Protein AF-A0A934LWF9-F1 (afdb_monomer)

Foldseek 3Di:
DPPVVLVVVLVVLVVLLVVLLVVLVPDDWDDADDPDPDDDDPDDPPPDPPFDQDVVLLLVVAPCNVLLVSLLVSLVSLVVLLVVCLVCLCNDPSNVVLCVLQQVQLVVQLVVQVVVDDLSSLCRSLCSSLVVLQVQLCCCVPGSLQLSSSLVSLLSSLSSLLSVLVLLLCLPVLPDQDPPRDDSVSSSNVVNCVVVVNNVCSNVVSVVSNVVSVVSSVVSSVVSSVCSSQFHDPDRSDGDRDDVCVVVSSVVSSVVSSDDPPPD

Solvent-accessible surface area (backbone atoms only — not comparable to full-atom values): 14263 Å² total; per-residue (Å²): 130,59,71,66,58,53,49,51,53,53,50,54,39,50,47,52,51,49,52,5,36,53,59,47,67,72,54,77,68,80,72,80,73,77,86,75,88,69,82,87,68,80,79,76,87,72,84,72,77,93,60,73,77,47,65,70,55,42,60,71,67,39,94,46,50,71,57,24,50,52,48,30,52,41,34,56,47,49,54,55,51,50,54,48,34,76,74,30,44,72,81,32,73,65,18,45,52,54,48,66,69,29,48,60,40,16,60,49,15,29,62,73,22,48,90,70,39,71,70,43,17,49,47,15,17,68,48,32,32,29,45,56,29,47,51,47,16,49,43,27,33,78,68,59,40,29,62,62,47,13,34,50,24,37,32,51,24,11,51,36,29,39,53,49,15,63,54,32,48,30,27,79,72,53,74,69,86,47,74,97,72,50,59,70,86,70,40,44,49,33,51,54,25,53,76,67,75,43,51,89,45,27,57,58,52,14,51,52,38,28,51,52,10,53,52,40,28,52,52,30,31,53,51,48,38,52,45,34,62,71,44,68,56,86,48,74,56,27,66,68,66,56,60,100,53,42,69,58,53,51,52,47,46,56,47,54,57,43,48,75,76,86,82,124

Structure (mmCIF, N/CA/C/O backbone):
data_AF-A0A934LWF9-F1
#
_entry.id   AF-A0A934LWF9-F1
#
loop_
_atom_site.group_PDB
_atom_site.id
_atom_site.type_symbol
_atom_site.label_atom_id
_atom_site.label_alt_id
_atom_site.label_comp_id
_atom_site.label_asym_id
_atom_site.label_entity_id
_atom_site.label_seq_id
_atom_site.pdbx_PDB_ins_code
_atom_site.Cartn_x
_atom_site.Cartn_y
_atom_site.Cartn_z
_atom_site.occupancy
_atom_site.B_iso_or_equiv
_atom_site.auth_seq_id
_atom_site.auth_comp_id
_atom_site.auth_asym_id
_atom_site.auth_atom_id
_atom_site.pdbx_PDB_model_num
ATOM 1 N N . MET A 1 1 ? -18.220 19.832 -6.301 1.00 50.88 1 MET A N 1
ATOM 2 C CA . MET A 1 1 ? -17.644 20.066 -4.957 1.00 50.88 1 MET A CA 1
ATOM 3 C C . MET A 1 1 ? -16.292 20.726 -5.160 1.00 50.88 1 MET A C 1
ATOM 5 O O . MET A 1 1 ? -15.510 20.186 -5.930 1.00 50.88 1 MET A O 1
ATOM 9 N N . ASN A 1 2 ? -16.058 21.911 -4.587 1.00 67.00 2 ASN A N 1
ATOM 10 C CA . ASN A 1 2 ? -14.820 22.673 -4.805 1.00 67.00 2 ASN A CA 1
ATOM 11 C C . ASN A 1 2 ? -13.602 21.812 -4.419 1.00 67.00 2 ASN A C 1
ATOM 13 O O . ASN A 1 2 ? -13.609 21.210 -3.344 1.00 67.00 2 ASN A O 1
ATOM 17 N N . SER A 1 3 ? -12.568 21.752 -5.260 1.00 58.12 3 SER A N 1
ATOM 18 C CA . SER A 1 3 ? -11.334 20.977 -5.017 1.00 58.12 3 SER A CA 1
ATOM 19 C C . SER A 1 3 ? -10.663 21.353 -3.689 1.00 58.12 3 SER A C 1
ATOM 21 O O . SER A 1 3 ? -10.093 20.496 -3.019 1.00 58.12 3 SER A O 1
ATOM 23 N N . ILE A 1 4 ? -10.846 22.600 -3.245 1.00 61.16 4 ILE A N 1
ATOM 24 C CA . ILE A 1 4 ? -10.428 23.106 -1.930 1.00 61.16 4 ILE A CA 1
ATOM 25 C C . ILE A 1 4 ? -11.196 22.429 -0.782 1.00 61.16 4 ILE A C 1
ATOM 27 O O . ILE A 1 4 ? -10.592 21.995 0.193 1.00 61.16 4 ILE A O 1
ATOM 31 N N . ILE A 1 5 ? -12.520 22.288 -0.898 1.00 63.97 5 ILE A N 1
ATOM 32 C CA . ILE A 1 5 ? -13.362 21.659 0.135 1.00 63.97 5 ILE A CA 1
ATOM 33 C C . ILE A 1 5 ? -13.029 20.169 0.247 1.00 63.97 5 ILE A C 1
ATOM 35 O O . ILE A 1 5 ? -12.884 19.650 1.350 1.00 63.97 5 ILE A O 1
ATOM 39 N N . LEU A 1 6 ? -12.843 19.492 -0.891 1.00 61.31 6 LEU A N 1
ATOM 40 C CA . LEU A 1 6 ? -12.380 18.106 -0.906 1.00 61.31 6 LEU A CA 1
ATOM 41 C C . LEU A 1 6 ? -10.987 17.981 -0.268 1.00 61.31 6 LEU A C 1
ATOM 43 O O . LEU A 1 6 ? -10.772 17.076 0.531 1.00 61.31 6 LEU A O 1
ATOM 47 N N . GLY A 1 7 ? -10.074 18.914 -0.557 1.00 56.75 7 GLY A N 1
ATOM 48 C CA . GLY A 1 7 ? -8.747 18.971 0.058 1.00 56.75 7 GLY A CA 1
ATOM 49 C C . GLY A 1 7 ? -8.794 19.117 1.581 1.00 56.75 7 GLY A C 1
ATOM 50 O O . GLY A 1 7 ? -8.129 18.359 2.280 1.00 56.75 7 GLY A O 1
ATOM 51 N N . ILE A 1 8 ? -9.629 20.019 2.107 1.00 67.81 8 ILE A N 1
ATOM 52 C CA . ILE A 1 8 ? -9.797 20.232 3.556 1.00 67.81 8 ILE A CA 1
ATOM 53 C C . ILE A 1 8 ? -10.389 18.993 4.237 1.00 67.81 8 ILE A C 1
ATOM 55 O O . ILE A 1 8 ? -9.906 18.585 5.292 1.00 67.81 8 ILE A O 1
ATOM 59 N N . ILE A 1 9 ? -11.406 18.369 3.634 1.00 64.94 9 ILE A N 1
ATOM 60 C CA . ILE A 1 9 ? -12.033 17.154 4.176 1.00 64.94 9 ILE A CA 1
ATOM 61 C C . ILE A 1 9 ? -11.024 16.002 4.204 1.00 64.94 9 ILE A C 1
ATOM 63 O O . ILE A 1 9 ? -10.876 15.343 5.233 1.00 64.94 9 ILE A O 1
ATOM 67 N N . VAL A 1 10 ? -10.290 15.799 3.105 1.00 61.50 10 VAL A N 1
ATOM 68 C CA . VAL A 1 10 ? -9.250 14.767 3.005 1.00 61.50 10 VAL A CA 1
ATOM 69 C C . VAL A 1 10 ? -8.141 15.010 4.025 1.00 61.50 10 VAL A C 1
ATOM 71 O O . VAL A 1 10 ? -7.759 14.087 4.741 1.00 61.50 10 VAL A O 1
ATOM 74 N N . PHE A 1 11 ? -7.664 16.248 4.153 1.00 63.88 11 PHE A N 1
ATOM 75 C CA . PHE A 1 11 ? -6.651 16.607 5.141 1.00 63.88 11 PHE A CA 1
ATOM 76 C C . PHE A 1 11 ? -7.141 16.361 6.574 1.00 63.88 11 PHE A C 1
ATOM 78 O O . PHE A 1 11 ? -6.453 15.706 7.353 1.00 63.88 11 PHE A O 1
ATOM 85 N N . GLY A 1 12 ? -8.358 16.797 6.909 1.00 64.38 12 GLY A N 1
ATOM 86 C CA . GLY A 1 12 ? -8.954 16.581 8.227 1.00 64.38 12 GLY A CA 1
ATOM 87 C C . GLY A 1 12 ? -9.086 15.100 8.585 1.00 64.38 12 GLY A C 1
ATOM 88 O O . GLY A 1 12 ? -8.725 14.694 9.689 1.00 64.38 12 GLY A O 1
ATOM 89 N N . GLY A 1 13 ? -9.529 14.258 7.648 1.00 60.03 13 GLY A N 1
ATOM 90 C CA . GLY A 1 13 ? -9.606 12.821 7.899 1.00 60.03 13 GLY A CA 1
ATOM 91 C C . GLY A 1 13 ? -8.234 12.141 7.974 1.00 60.03 13 GLY A C 1
ATOM 92 O O . GLY A 1 13 ? -8.058 11.257 8.808 1.00 60.03 13 GLY A O 1
ATOM 93 N N . LEU A 1 14 ? -7.236 12.579 7.195 1.00 63.50 14 LEU A N 1
ATOM 94 C CA . LEU A 1 14 ? -5.854 12.089 7.308 1.00 63.50 14 LEU A CA 1
ATOM 95 C C . LEU A 1 14 ? -5.243 12.451 8.667 1.00 63.50 14 LEU A C 1
ATOM 97 O O . LEU A 1 14 ? -4.565 11.623 9.273 1.00 63.50 14 LEU A O 1
ATOM 101 N N . VAL A 1 15 ? -5.538 13.644 9.188 1.00 69.62 15 VAL A N 1
ATOM 1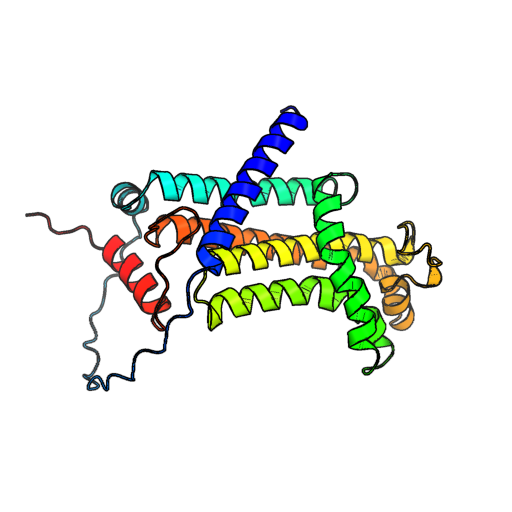02 C CA . VAL A 1 15 ? -5.148 14.052 10.544 1.00 69.62 15 VAL A CA 1
ATOM 103 C C . VAL A 1 15 ? -5.817 13.160 11.591 1.00 69.62 15 VAL A C 1
ATOM 105 O O . VAL A 1 15 ? -5.142 12.697 12.505 1.00 69.62 15 VAL A O 1
ATOM 108 N N . LEU A 1 16 ? -7.108 12.847 11.453 1.00 65.00 16 LEU A N 1
ATOM 109 C CA . LEU A 1 16 ? -7.813 11.956 12.386 1.00 65.00 16 LEU A CA 1
ATOM 110 C C . LEU A 1 16 ? -7.257 10.523 12.368 1.00 65.00 16 LEU A C 1
ATOM 112 O O . LEU A 1 16 ? -7.064 9.930 13.431 1.00 65.00 16 LEU A O 1
ATOM 116 N N . ILE A 1 17 ? -6.935 9.995 11.182 1.00 62.28 17 ILE A N 1
ATOM 117 C CA . ILE A 1 17 ? -6.209 8.725 11.022 1.00 62.28 17 ILE A CA 1
ATOM 118 C C . ILE A 1 17 ? -4.859 8.801 11.736 1.00 62.28 17 ILE A C 1
ATOM 120 O O . ILE A 1 17 ? -4.531 7.926 12.537 1.00 62.28 17 ILE A O 1
ATOM 124 N N . GLY A 1 18 ? -4.087 9.853 11.455 1.00 63.25 18 GLY A N 1
ATOM 125 C CA . GLY A 1 18 ? -2.750 10.056 11.999 1.00 63.25 18 GLY A CA 1
ATOM 126 C C . GLY A 1 18 ? -2.753 10.154 13.521 1.00 63.25 18 GLY A C 1
ATOM 127 O O . GLY A 1 18 ? -1.946 9.500 14.174 1.00 63.25 18 GLY A O 1
ATOM 128 N N . VAL A 1 19 ? -3.702 10.890 14.104 1.00 71.00 19 VAL A N 1
ATOM 129 C CA . VAL A 1 19 ? -3.899 10.988 15.559 1.00 71.00 19 VAL A CA 1
ATOM 130 C C . VAL A 1 19 ? -4.273 9.632 16.152 1.00 71.00 19 VAL A C 1
ATOM 132 O O . VAL A 1 19 ? -3.733 9.249 17.192 1.00 71.00 19 VAL A O 1
ATOM 135 N N . GLY A 1 20 ? -5.152 8.885 15.481 1.00 62.78 20 GLY A N 1
ATOM 136 C CA . GLY A 1 20 ? -5.533 7.536 15.884 1.00 62.78 20 GLY A CA 1
ATOM 137 C C . GLY A 1 20 ? -4.339 6.583 15.946 1.00 62.78 20 GLY A C 1
ATOM 138 O O . GLY A 1 20 ? -4.067 5.984 16.987 1.00 62.78 20 GLY A O 1
ATOM 139 N N . VAL A 1 21 ? -3.567 6.523 14.861 1.00 65.31 21 VAL A N 1
ATOM 140 C CA . VAL A 1 21 ? -2.352 5.703 14.759 1.00 65.31 21 VAL A CA 1
ATOM 141 C C . VAL A 1 21 ? -1.267 6.158 15.729 1.00 65.31 21 VAL A C 1
ATOM 143 O O . VAL A 1 21 ? -0.652 5.329 16.394 1.00 65.31 21 VAL A O 1
ATOM 146 N N . TRP A 1 22 ? -1.051 7.464 15.878 1.00 69.38 22 TRP A N 1
ATOM 147 C CA . TRP A 1 22 ? -0.101 8.020 16.843 1.00 69.38 22 TRP A CA 1
ATOM 148 C C . TRP A 1 22 ? -0.469 7.655 18.285 1.00 69.38 22 TRP A C 1
ATOM 150 O O . TRP A 1 22 ? 0.390 7.294 19.092 1.00 69.38 22 TRP A O 1
ATOM 160 N N . SER A 1 23 ? -1.757 7.729 18.626 1.00 67.25 23 SER A N 1
ATOM 161 C CA . SER A 1 23 ? -2.250 7.334 19.945 1.00 67.25 23 SER A CA 1
ATOM 162 C C . SER A 1 23 ? -2.037 5.841 20.195 1.00 67.25 23 SER A C 1
ATOM 164 O O . SER A 1 23 ? -1.603 5.433 21.277 1.00 67.25 23 SER A O 1
ATOM 166 N N . GLU A 1 24 ? -2.306 5.019 19.181 1.00 67.62 24 GLU A N 1
ATOM 167 C CA . GLU A 1 24 ? -2.137 3.575 19.249 1.00 67.62 24 GLU A CA 1
ATOM 168 C C . GLU A 1 24 ? -0.647 3.191 19.374 1.00 67.62 24 GLU A C 1
ATOM 170 O O . GLU A 1 24 ? -0.297 2.378 20.241 1.00 67.62 24 GLU A O 1
ATOM 175 N N . SER A 1 25 ? 0.239 3.826 18.592 1.00 66.56 25 SER A N 1
ATOM 176 C CA . SER A 1 25 ? 1.687 3.564 18.513 1.00 66.56 25 SER A CA 1
ATOM 177 C C . SER A 1 25 ? 2.432 3.810 19.829 1.00 66.56 25 SER A C 1
ATOM 179 O O . SER A 1 25 ? 3.315 3.022 20.182 1.00 66.56 25 SER A O 1
ATOM 181 N N . ARG A 1 26 ? 2.012 4.819 20.605 1.00 75.44 26 ARG A N 1
ATOM 182 C CA . ARG A 1 26 ? 2.588 5.223 21.905 1.00 75.44 26 ARG A CA 1
ATOM 183 C C . ARG A 1 26 ? 2.359 4.226 23.051 1.00 75.44 26 ARG A C 1
ATOM 185 O O . ARG A 1 26 ? 2.954 4.373 24.117 1.00 75.44 26 ARG A O 1
ATOM 192 N N . ARG A 1 27 ? 1.506 3.210 22.888 1.00 68.25 27 ARG A N 1
ATOM 193 C CA . ARG A 1 27 ? 1.202 2.248 23.965 1.00 68.25 27 ARG A CA 1
ATOM 194 C C . ARG A 1 27 ? 2.367 1.255 24.167 1.00 68.25 27 ARG A C 1
ATOM 196 O O . ARG A 1 27 ? 2.825 0.639 23.205 1.00 68.25 27 ARG A O 1
ATOM 203 N N . LYS A 1 28 ? 2.833 1.013 25.404 1.00 66.62 28 LYS A N 1
ATOM 204 C CA . LYS A 1 28 ? 3.872 -0.013 25.723 1.00 66.62 28 LYS A CA 1
ATOM 205 C C . LYS A 1 28 ? 3.452 -1.395 25.219 1.00 66.62 28 LYS A C 1
ATOM 207 O O . LYS A 1 28 ? 2.267 -1.644 25.351 1.00 66.62 28 LYS A O 1
ATOM 212 N N . PRO A 1 29 ? 4.301 -2.264 24.638 1.00 62.56 29 PRO A N 1
ATOM 213 C CA . PRO A 1 29 ? 3.877 -3.585 24.144 1.00 62.56 29 PRO A CA 1
ATOM 214 C C . PRO A 1 29 ? 3.146 -4.407 25.221 1.00 62.56 29 PRO A C 1
ATOM 216 O O . PRO A 1 29 ? 3.363 -4.189 26.410 1.00 62.56 29 PRO A O 1
ATOM 219 N N . VAL A 1 30 ? 2.235 -5.298 24.815 1.00 62.09 30 VAL A N 1
ATOM 220 C CA . VAL A 1 30 ? 1.604 -6.234 25.763 1.00 62.09 30 VAL A CA 1
ATOM 221 C C . VAL A 1 30 ? 2.693 -7.214 26.186 1.00 62.09 30 VAL A C 1
ATOM 223 O O . VAL A 1 30 ? 3.219 -7.915 25.324 1.00 62.09 30 VAL A O 1
ATOM 226 N N . SER A 1 31 ? 3.066 -7.240 27.468 1.00 61.44 31 SER A N 1
ATOM 227 C CA . SER A 1 31 ? 3.891 -8.339 27.979 1.00 61.44 31 SER A CA 1
ATOM 228 C C . SER A 1 31 ? 3.127 -9.643 27.764 1.00 61.44 31 SER A C 1
ATOM 230 O O . SER A 1 31 ? 1.931 -9.668 28.068 1.00 61.44 31 SER A O 1
ATOM 232 N N . PRO A 1 32 ? 3.769 -10.713 27.263 1.00 55.00 32 PRO A N 1
ATOM 233 C CA . PRO A 1 32 ? 3.145 -12.026 27.246 1.00 55.00 32 PRO A CA 1
ATOM 234 C C . PRO A 1 32 ? 2.630 -12.328 28.653 1.00 55.00 32 PRO A C 1
ATOM 236 O O . PRO A 1 32 ? 3.387 -12.231 29.622 1.00 55.00 32 PRO A O 1
ATOM 239 N N . ALA A 1 33 ? 1.339 -12.632 28.785 1.00 55.19 33 ALA A N 1
ATOM 240 C CA . ALA A 1 33 ? 0.849 -13.197 30.030 1.00 55.19 33 ALA A CA 1
ATOM 241 C C . ALA A 1 33 ? 1.627 -14.497 30.272 1.00 55.19 33 ALA A C 1
ATOM 243 O O . ALA A 1 33 ? 1.844 -15.262 29.327 1.00 55.19 33 ALA A O 1
ATOM 244 N N . ALA A 1 34 ? 2.071 -14.736 31.509 1.00 49.03 34 ALA A N 1
ATOM 245 C CA . ALA A 1 34 ? 2.664 -16.019 31.869 1.00 49.03 34 ALA A CA 1
ATOM 246 C C . ALA A 1 34 ? 1.715 -17.143 31.412 1.00 49.03 34 ALA A C 1
ATOM 248 O O . ALA A 1 34 ? 0.498 -16.982 31.560 1.00 49.03 34 ALA A O 1
ATOM 249 N N . PRO A 1 35 ? 2.224 -18.240 30.824 1.00 52.19 35 PRO A N 1
ATOM 250 C CA . PRO A 1 35 ? 1.373 -19.310 30.334 1.00 52.19 35 PRO A CA 1
ATOM 251 C C . PRO A 1 35 ? 0.579 -19.885 31.508 1.00 52.19 35 PRO A C 1
ATOM 253 O O . PRO A 1 35 ? 1.103 -20.616 32.345 1.00 52.19 35 PRO A O 1
ATOM 256 N N . VAL A 1 36 ? -0.700 -19.527 31.589 1.00 54.12 36 VAL A N 1
ATOM 257 C CA . VAL A 1 36 ? -1.633 -20.157 32.516 1.00 54.12 36 VAL A CA 1
ATOM 258 C C . VAL A 1 36 ? -1.921 -21.536 31.933 1.00 54.12 36 VAL A C 1
ATOM 260 O O . VAL A 1 36 ? -2.575 -21.638 30.893 1.00 54.12 36 VAL A O 1
ATOM 263 N N . MET A 1 37 ? -1.403 -22.592 32.567 1.00 41.62 37 MET A N 1
ATOM 264 C CA . MET A 1 37 ? -1.800 -23.965 32.252 1.00 41.62 37 MET A CA 1
ATOM 265 C C . MET A 1 37 ? -3.275 -24.133 32.613 1.00 41.62 37 MET A C 1
ATOM 267 O O . MET A 1 37 ? -3.630 -24.374 33.763 1.00 41.62 37 MET A O 1
ATOM 271 N N . VAL A 1 38 ? -4.142 -23.955 31.620 1.00 55.47 38 VAL A N 1
ATOM 272 C CA . VAL A 1 38 ? -5.564 -24.271 31.736 1.00 55.47 38 VAL A CA 1
ATOM 273 C C . VAL A 1 38 ? -5.718 -25.767 31.449 1.00 55.47 38 VAL A C 1
ATOM 275 O O . VAL A 1 38 ? -5.278 -26.207 30.383 1.00 55.47 38 VAL A O 1
ATOM 278 N N . PRO A 1 39 ? -6.318 -26.558 32.357 1.00 50.12 39 PRO A N 1
ATOM 279 C CA . PRO A 1 39 ? -6.623 -27.960 32.101 1.00 50.12 39 PRO A CA 1
ATOM 280 C C . PRO A 1 39 ? -7.419 -28.110 30.803 1.00 50.12 39 PRO A C 1
ATOM 282 O O . PRO A 1 39 ? -8.380 -27.374 30.571 1.00 50.12 39 PRO A O 1
ATOM 285 N N . ILE A 1 40 ? -7.016 -29.053 29.951 1.00 51.53 40 ILE A N 1
ATOM 286 C CA . ILE A 1 40 ? -7.737 -29.360 28.715 1.00 51.53 40 ILE A CA 1
ATOM 287 C C . ILE A 1 40 ? -8.983 -30.156 29.103 1.00 51.53 40 ILE A C 1
ATOM 289 O O . ILE A 1 40 ? -8.938 -31.376 29.238 1.00 51.53 40 ILE A O 1
ATOM 293 N N . THR A 1 41 ? -10.102 -29.468 29.306 1.00 55.16 41 THR A N 1
ATOM 294 C CA . THR A 1 41 ? -11.417 -30.106 29.281 1.00 55.16 41 THR A CA 1
ATOM 295 C C . THR A 1 41 ? -11.808 -30.368 27.823 1.00 55.16 41 THR A C 1
ATOM 297 O O . THR A 1 41 ? -11.629 -29.482 26.979 1.00 55.16 41 THR A O 1
ATOM 300 N N . PRO A 1 42 ? -12.313 -31.571 27.484 1.00 49.94 42 PRO A N 1
ATOM 301 C CA . PRO A 1 42 ? -12.843 -31.844 26.154 1.00 49.94 42 PRO A CA 1
ATOM 302 C C . PRO A 1 42 ? -13.904 -30.795 25.800 1.00 49.94 42 PRO A C 1
ATOM 304 O O . PRO A 1 42 ? -14.752 -30.496 26.646 1.00 49.94 42 PRO A O 1
ATOM 307 N N . PRO A 1 43 ? -13.868 -30.204 24.594 1.00 55.56 43 PRO A N 1
ATOM 308 C CA . PRO A 1 43 ? -14.865 -29.223 24.214 1.00 55.56 43 PRO A CA 1
ATOM 309 C C . PRO A 1 43 ? -16.224 -29.916 24.146 1.00 55.56 43 PRO A C 1
ATOM 311 O O . PRO A 1 43 ? -16.426 -30.837 23.357 1.00 55.56 43 PRO A O 1
ATOM 314 N N . GLU A 1 44 ? -17.159 -29.458 24.969 1.00 51.53 44 GLU A N 1
ATOM 315 C CA . GLU A 1 44 ? -18.566 -29.789 24.805 1.00 51.53 44 GLU A CA 1
ATOM 316 C C . GLU A 1 44 ? -18.993 -29.308 23.409 1.00 51.53 44 GLU A C 1
ATOM 318 O O . GLU A 1 44 ? -18.836 -28.129 23.067 1.00 51.53 44 GLU A O 1
ATOM 323 N N . ILE A 1 45 ? -19.452 -30.231 22.557 1.00 49.22 45 ILE A N 1
ATOM 324 C CA . ILE A 1 45 ? -19.882 -29.922 21.188 1.00 49.22 45 ILE A CA 1
ATOM 325 C C . ILE A 1 45 ? -21.249 -29.240 21.278 1.00 49.22 45 ILE A C 1
ATOM 327 O O . ILE A 1 45 ? -22.295 -29.835 21.031 1.00 49.22 45 ILE A O 1
ATOM 331 N N . VAL A 1 46 ? -21.243 -27.963 21.650 1.00 54.34 46 VAL A 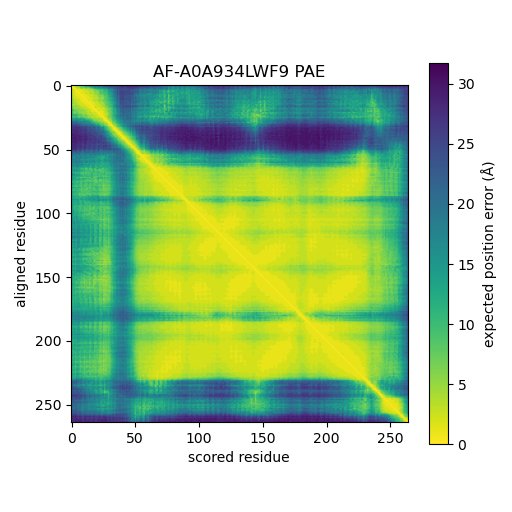N 1
ATOM 332 C CA . VAL A 1 46 ? -22.426 -27.112 21.580 1.00 54.34 46 VAL A CA 1
ATOM 333 C C . VAL A 1 46 ? -22.673 -26.812 20.105 1.00 54.34 46 VAL A C 1
ATOM 335 O O . VAL A 1 46 ? -21.959 -26.014 19.491 1.00 54.34 46 VAL A O 1
ATOM 338 N N . GLN A 1 47 ? -23.682 -27.459 19.519 1.00 48.34 47 GLN A N 1
ATOM 339 C CA . GLN A 1 47 ? -24.196 -27.094 18.201 1.00 48.34 47 GLN A CA 1
ATOM 340 C C . GLN A 1 47 ? -24.804 -25.690 18.291 1.00 48.34 47 GLN A C 1
ATOM 342 O O . GLN A 1 47 ? -25.975 -25.516 18.615 1.00 48.34 47 GLN A O 1
ATOM 347 N N . ARG A 1 48 ? -23.991 -24.656 18.046 1.00 49.69 48 ARG A N 1
ATOM 348 C CA . ARG A 1 48 ? -24.482 -23.278 18.014 1.00 49.69 48 ARG A CA 1
ATOM 349 C C . ARG A 1 48 ? -25.268 -23.070 16.719 1.00 49.69 48 ARG A C 1
ATOM 351 O O . ARG A 1 48 ? -24.686 -23.233 15.641 1.00 49.69 48 ARG A O 1
ATOM 358 N N . PRO A 1 49 ? -26.558 -22.705 16.776 1.00 48.22 49 PRO A N 1
ATOM 359 C CA . PRO A 1 49 ? -27.316 -22.427 15.567 1.00 48.22 49 PRO A CA 1
ATOM 360 C C . PRO A 1 49 ? -26.630 -21.296 14.788 1.00 48.22 49 PRO A C 1
ATOM 362 O O . PRO A 1 49 ? -26.256 -20.272 15.362 1.00 48.22 49 PRO A O 1
ATOM 365 N N . ARG A 1 50 ? -26.461 -21.462 13.468 1.00 49.12 50 ARG A N 1
ATOM 366 C CA . ARG A 1 50 ? -26.015 -20.382 12.570 1.00 49.12 50 ARG A CA 1
ATOM 367 C C . ARG A 1 50 ? -27.102 -19.302 12.522 1.00 49.12 50 ARG A C 1
ATOM 369 O O . ARG A 1 50 ? -27.951 -19.306 11.635 1.00 49.12 50 ARG A O 1
ATOM 376 N N . ARG A 1 51 ? -27.107 -18.388 13.492 1.00 57.69 51 ARG A N 1
ATOM 377 C CA . ARG A 1 51 ? -28.010 -17.229 13.508 1.00 57.69 51 ARG A CA 1
ATOM 378 C C . ARG A 1 51 ? -27.444 -16.085 12.668 1.00 57.69 51 ARG A C 1
ATOM 380 O O . ARG A 1 51 ? -26.239 -15.842 12.643 1.00 57.69 51 ARG A O 1
ATOM 387 N N . ARG A 1 52 ? -28.336 -15.397 11.946 1.00 58.19 52 ARG A N 1
ATOM 388 C CA . ARG A 1 52 ? -28.003 -14.232 11.113 1.00 58.19 52 ARG A CA 1
ATOM 389 C C . ARG A 1 52 ? -27.501 -13.086 11.989 1.00 58.19 52 ARG A C 1
ATOM 391 O O . ARG A 1 52 ? -28.157 -12.712 12.954 1.00 58.19 52 ARG A O 1
ATOM 398 N N . ILE A 1 53 ? -26.382 -12.488 11.590 1.00 60.50 53 ILE A N 1
ATOM 399 C CA . ILE A 1 53 ? -25.861 -11.255 12.183 1.00 60.50 53 ILE A CA 1
ATOM 400 C C . ILE A 1 53 ? -26.876 -10.130 11.932 1.00 60.50 53 ILE A C 1
ATOM 402 O O . ILE A 1 53 ? -27.152 -9.787 10.781 1.00 60.50 53 ILE A O 1
ATOM 406 N N . ASN A 1 54 ? -27.429 -9.541 12.994 1.00 70.75 54 ASN A N 1
ATOM 407 C CA . ASN A 1 54 ? -28.342 -8.406 12.882 1.00 70.75 54 ASN A CA 1
ATOM 408 C C . ASN A 1 54 ? -27.578 -7.085 13.049 1.00 70.75 54 ASN A C 1
ATOM 410 O O . ASN A 1 54 ? -27.351 -6.616 14.164 1.00 70.75 54 ASN A O 1
ATOM 414 N N . LEU A 1 55 ? -27.211 -6.451 11.928 1.00 66.56 55 LEU A N 1
ATOM 415 C CA . LEU A 1 55 ? -26.466 -5.183 11.923 1.00 66.56 55 LEU A CA 1
ATOM 416 C C . LEU A 1 55 ? -27.126 -4.086 12.776 1.00 66.56 55 LEU A C 1
ATOM 418 O O . LEU A 1 55 ? -26.430 -3.289 13.400 1.00 66.56 55 LEU A O 1
ATOM 422 N N . ARG A 1 56 ? -28.465 -4.041 12.834 1.00 70.88 56 ARG A N 1
ATOM 423 C CA . ARG A 1 56 ? -29.183 -3.016 13.609 1.00 70.88 56 ARG A CA 1
ATOM 424 C C . ARG A 1 56 ? -28.948 -3.165 15.111 1.00 70.88 56 ARG A C 1
ATOM 426 O O . ARG A 1 56 ? -28.881 -2.154 15.805 1.00 70.88 56 ARG A O 1
ATOM 433 N N . GLN A 1 57 ? -28.813 -4.395 15.607 1.00 70.50 57 GLN A N 1
ATOM 434 C CA . GLN A 1 57 ? -28.502 -4.656 17.014 1.00 70.50 57 GLN A CA 1
ATOM 435 C C . GLN A 1 57 ? -27.047 -4.301 17.340 1.00 70.50 57 GLN A C 1
ATOM 437 O O . GLN A 1 57 ? -26.815 -3.678 18.370 1.00 70.50 57 GLN A O 1
ATOM 442 N N . ILE A 1 58 ? -26.098 -4.572 16.431 1.00 67.94 58 ILE A N 1
ATOM 443 C CA . ILE A 1 58 ? -24.690 -4.143 16.579 1.00 67.94 58 ILE A CA 1
ATOM 444 C C . ILE A 1 58 ? -24.602 -2.633 16.752 1.00 67.94 58 ILE A C 1
ATOM 446 O O . ILE A 1 58 ? -23.985 -2.144 17.692 1.00 67.94 58 ILE A O 1
ATOM 450 N N . ILE A 1 59 ? -25.243 -1.895 15.844 1.00 71.31 59 ILE A N 1
ATOM 451 C CA . ILE A 1 59 ? -25.179 -0.434 15.821 1.00 71.31 59 ILE A CA 1
ATOM 452 C C . ILE A 1 59 ? -25.803 0.151 17.094 1.00 71.31 59 ILE A C 1
ATOM 454 O O . ILE A 1 59 ? -25.223 1.050 17.700 1.00 71.31 59 ILE A O 1
ATOM 458 N N . ARG A 1 60 ? -26.965 -0.366 17.523 1.00 74.31 60 ARG A N 1
ATOM 459 C CA . ARG A 1 60 ? -27.674 0.118 18.721 1.00 74.31 60 ARG A CA 1
ATOM 460 C C . ARG A 1 60 ? -26.994 -0.272 20.035 1.00 74.31 60 ARG A C 1
ATOM 462 O O . ARG A 1 60 ? -27.097 0.480 20.994 1.00 74.31 60 ARG A O 1
ATOM 469 N N . GLY A 1 61 ? -26.324 -1.422 20.077 1.00 70.00 61 GLY A N 1
ATOM 470 C CA . GLY A 1 61 ? -25.619 -1.925 21.258 1.00 70.00 61 GLY A CA 1
ATOM 471 C C . GLY A 1 61 ? -24.154 -1.490 21.355 1.00 70.00 61 GLY A C 1
ATOM 472 O O . GLY A 1 61 ? -23.463 -1.904 22.285 1.00 70.00 61 GLY A O 1
ATOM 473 N N . HIS A 1 62 ? -23.646 -0.698 20.404 1.00 72.69 62 HIS A N 1
ATOM 474 C CA . HIS A 1 62 ? -22.238 -0.309 20.395 1.00 72.69 62 HIS A CA 1
ATOM 475 C C . HIS A 1 62 ? -21.925 0.640 21.568 1.00 72.69 62 HIS A C 1
ATOM 477 O O . HIS A 1 62 ? -22.619 1.642 21.730 1.00 72.69 62 HIS A O 1
ATOM 483 N N . PRO A 1 63 ? -20.854 0.407 22.352 1.00 72.25 63 PRO A N 1
ATOM 484 C CA . PRO A 1 63 ? -20.545 1.225 23.530 1.00 72.25 63 PRO A CA 1
ATOM 485 C C . PRO A 1 63 ? -20.135 2.669 23.195 1.00 72.25 63 PRO A C 1
ATOM 487 O O . PRO A 1 63 ? -20.191 3.541 24.055 1.00 72.25 63 PRO A O 1
ATOM 490 N N . ALA A 1 64 ? -19.710 2.934 21.954 1.00 79.06 64 ALA A N 1
ATOM 491 C CA . ALA A 1 64 ? -19.302 4.262 21.485 1.00 79.06 64 ALA A CA 1
ATOM 492 C C . ALA A 1 64 ? -19.700 4.478 20.007 1.00 79.06 64 ALA A C 1
ATOM 494 O O . ALA A 1 64 ? -18.848 4.406 19.118 1.00 79.06 64 ALA A O 1
ATOM 495 N N . PRO A 1 65 ? -20.992 4.664 19.686 1.00 81.50 65 PRO A N 1
ATOM 496 C CA . PRO A 1 65 ? -21.488 4.636 18.305 1.00 81.50 65 PRO A CA 1
ATOM 497 C C . PRO A 1 65 ? -21.030 5.844 17.473 1.00 81.50 65 PRO A C 1
ATOM 499 O O . PRO A 1 65 ? -20.718 5.695 16.295 1.00 81.50 65 PRO A O 1
ATOM 502 N N . ILE A 1 66 ? -20.907 7.028 18.084 1.00 83.94 66 ILE A N 1
ATOM 503 C CA . ILE A 1 66 ? -20.394 8.236 17.410 1.00 83.94 66 ILE A CA 1
ATOM 504 C C . ILE A 1 66 ? -18.951 8.017 16.947 1.00 83.94 66 ILE A C 1
ATOM 506 O O . ILE A 1 66 ? -18.581 8.387 15.837 1.00 83.94 66 ILE A O 1
ATOM 510 N N . LEU A 1 67 ? -18.139 7.367 17.780 1.00 78.75 67 LEU A N 1
ATOM 511 C CA . LEU A 1 67 ? -16.747 7.090 17.460 1.00 78.75 67 LEU A CA 1
ATOM 512 C C . LEU A 1 67 ? -16.614 6.091 16.305 1.00 78.75 67 LEU A C 1
ATOM 514 O O . LEU A 1 67 ? -15.822 6.318 15.394 1.00 78.75 67 LEU A O 1
ATOM 518 N N . ALA A 1 68 ? -17.435 5.037 16.313 1.00 82.94 68 ALA A N 1
ATOM 519 C CA . ALA A 1 68 ? -17.516 4.076 15.216 1.00 82.94 68 ALA A CA 1
ATOM 520 C C . ALA A 1 68 ? -17.943 4.743 13.896 1.00 82.94 68 ALA A C 1
ATOM 522 O O . ALA A 1 68 ? -17.379 4.441 12.847 1.00 82.94 68 ALA A O 1
ATOM 523 N N . LEU A 1 69 ? -18.884 5.695 13.943 1.00 87.50 69 LEU A N 1
ATOM 524 C CA . LEU A 1 69 ? -19.299 6.476 12.772 1.00 87.50 69 LEU A CA 1
ATOM 525 C C . LEU A 1 69 ? -18.170 7.353 12.221 1.00 87.50 69 LEU A C 1
ATOM 527 O O . LEU A 1 69 ? -17.975 7.389 11.007 1.00 87.50 69 LEU A O 1
ATOM 531 N N . ILE A 1 70 ? -17.415 8.032 13.090 1.00 85.56 70 ILE A N 1
ATOM 532 C CA . ILE A 1 70 ? -16.273 8.852 12.662 1.00 85.56 70 ILE A CA 1
ATOM 533 C C . ILE A 1 70 ? -15.199 7.969 12.018 1.00 85.56 70 ILE A C 1
ATOM 535 O O . ILE A 1 70 ? -14.729 8.280 10.926 1.00 85.56 70 ILE A O 1
ATOM 539 N N . GLU A 1 71 ? -14.843 6.843 12.645 1.00 83.19 71 GLU A N 1
ATOM 540 C CA . GLU A 1 71 ? -13.873 5.896 12.081 1.00 83.19 71 GLU A CA 1
ATOM 541 C C . GLU A 1 71 ? -14.352 5.298 10.752 1.00 83.19 71 GLU A C 1
ATOM 543 O O . GLU A 1 71 ? -13.575 5.191 9.807 1.00 83.19 71 GLU A O 1
ATOM 548 N N . MET A 1 72 ? -15.636 4.955 10.637 1.00 88.75 72 MET A N 1
ATOM 549 C CA . MET A 1 72 ? -16.228 4.514 9.374 1.00 88.75 72 MET A CA 1
ATOM 550 C C . MET A 1 72 ? -16.095 5.593 8.295 1.00 88.75 72 MET A C 1
ATOM 552 O O . MET A 1 72 ? -15.657 5.289 7.188 1.00 88.75 72 MET A O 1
ATOM 556 N N . GLY A 1 73 ? -16.435 6.848 8.607 1.00 89.25 73 GLY A N 1
ATOM 557 C CA . GLY A 1 73 ? -16.288 7.969 7.677 1.00 89.25 73 GLY A CA 1
ATOM 558 C C . GLY A 1 73 ? -14.842 8.147 7.217 1.00 89.25 73 GLY A C 1
ATOM 559 O O . GLY A 1 73 ? -14.581 8.326 6.030 1.00 89.25 73 GLY A O 1
ATOM 560 N N . VAL A 1 74 ? -13.899 7.995 8.143 1.00 86.44 74 VAL A N 1
ATOM 561 C CA . VAL A 1 74 ? -12.463 7.999 7.872 1.00 86.44 74 VAL A CA 1
ATOM 562 C C . VAL A 1 74 ? -12.054 6.873 6.909 1.00 86.44 74 VAL A C 1
ATOM 564 O O . VAL A 1 74 ? -11.362 7.139 5.927 1.00 86.44 74 VAL A O 1
ATOM 567 N N . TRP A 1 75 ? -12.510 5.636 7.128 1.00 90.69 75 TRP A N 1
ATOM 568 C CA . TRP A 1 75 ? -12.225 4.522 6.216 1.00 90.69 75 TRP A CA 1
ATOM 569 C C . TRP A 1 75 ? -12.828 4.748 4.830 1.00 90.69 75 TRP A C 1
ATOM 571 O O . TRP A 1 75 ? -12.143 4.564 3.827 1.00 90.69 75 TRP A O 1
ATOM 581 N N .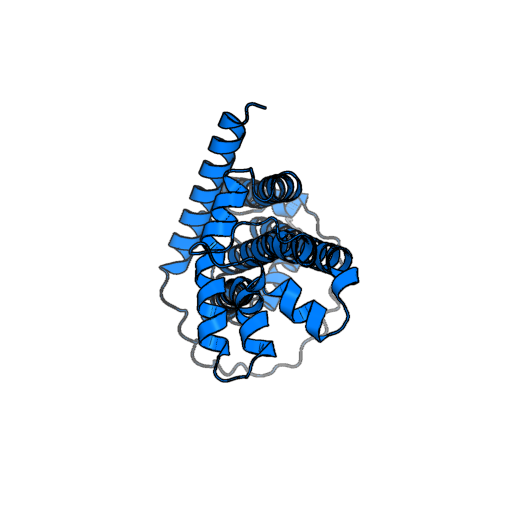 LEU A 1 76 ? -14.072 5.217 4.747 1.00 92.12 76 LEU A N 1
ATOM 582 C CA . LEU A 1 76 ? -14.719 5.525 3.469 1.00 92.12 76 LEU A CA 1
ATOM 583 C C . LEU A 1 76 ? -14.020 6.669 2.722 1.00 92.12 76 LEU A C 1
ATOM 585 O O . LEU A 1 76 ? -13.935 6.645 1.496 1.00 92.12 76 LEU A O 1
ATOM 589 N N . MET A 1 77 ? -13.451 7.637 3.440 1.00 89.56 77 MET A N 1
ATOM 590 C CA . MET A 1 77 ? -12.671 8.716 2.837 1.00 89.56 77 MET A CA 1
ATOM 591 C C . MET A 1 77 ? -11.428 8.196 2.103 1.00 89.56 77 MET A C 1
ATOM 593 O O . MET A 1 77 ? -11.051 8.755 1.076 1.00 89.56 77 MET A O 1
ATOM 597 N N . THR A 1 78 ? -10.819 7.097 2.558 1.00 90.62 78 THR A N 1
ATOM 598 C CA . THR A 1 78 ? -9.692 6.486 1.833 1.00 90.62 78 THR A CA 1
ATOM 599 C C . THR A 1 78 ? -10.108 5.982 0.442 1.00 90.62 78 THR A C 1
ATOM 601 O O . THR A 1 78 ? -9.356 6.115 -0.514 1.00 90.62 78 THR A O 1
ATOM 604 N N . VAL A 1 79 ? -11.357 5.546 0.251 1.00 93.75 79 VAL A N 1
ATOM 605 C CA . VAL A 1 79 ? -11.866 5.196 -1.088 1.00 93.75 79 VAL A CA 1
ATOM 606 C C . VAL A 1 79 ? -11.927 6.431 -1.991 1.00 93.75 79 VAL A C 1
ATOM 608 O O . VAL A 1 79 ? -11.602 6.354 -3.173 1.00 93.75 79 VAL A O 1
ATOM 611 N N . VAL A 1 80 ? -12.276 7.597 -1.443 1.00 91.06 80 VAL A N 1
ATOM 612 C CA . VAL A 1 80 ? -12.275 8.863 -2.197 1.00 91.06 80 VAL A CA 1
ATOM 613 C C . VAL A 1 80 ? -10.853 9.255 -2.612 1.00 91.06 80 VAL A C 1
ATOM 615 O O . VAL A 1 80 ? -10.637 9.653 -3.757 1.00 91.06 80 VAL A O 1
ATOM 618 N N . ILE A 1 81 ? -9.877 9.089 -1.714 1.00 90.69 81 ILE A N 1
ATOM 619 C CA . ILE A 1 81 ? -8.447 9.291 -2.002 1.00 90.69 81 ILE A CA 1
ATOM 620 C C . ILE A 1 81 ? -7.986 8.330 -3.108 1.00 90.69 81 ILE A C 1
ATOM 622 O O . ILE A 1 81 ? -7.371 8.773 -4.075 1.00 90.69 81 ILE A O 1
ATOM 626 N N . MET A 1 82 ? -8.341 7.045 -3.018 1.00 94.25 82 MET A N 1
ATOM 627 C CA . MET A 1 82 ? -8.045 6.040 -4.044 1.00 94.25 82 MET A CA 1
ATOM 628 C C . MET A 1 82 ? -8.605 6.444 -5.411 1.00 94.25 82 MET A C 1
ATOM 630 O O . MET A 1 82 ? -7.895 6.403 -6.408 1.00 94.25 82 MET A O 1
ATOM 634 N N . ILE A 1 83 ? -9.866 6.880 -5.466 1.00 93.50 83 ILE A N 1
ATOM 635 C CA . ILE A 1 83 ? -10.493 7.340 -6.710 1.00 93.50 83 ILE A CA 1
ATOM 636 C C . ILE A 1 83 ? -9.757 8.566 -7.275 1.00 93.50 83 ILE A C 1
ATOM 638 O O . ILE A 1 83 ? -9.587 8.671 -8.488 1.00 93.50 83 ILE A O 1
ATOM 642 N N . SER A 1 84 ? -9.301 9.487 -6.419 1.00 90.56 84 SER A N 1
ATOM 643 C CA . SER A 1 84 ? -8.476 10.623 -6.851 1.00 90.56 84 SER A CA 1
ATOM 644 C C . SER A 1 84 ? -7.139 10.169 -7.438 1.00 90.56 84 SER A C 1
ATOM 646 O O . SER A 1 84 ? -6.718 10.710 -8.457 1.00 90.56 84 SER A O 1
ATOM 648 N N . LEU A 1 85 ? -6.486 9.176 -6.824 1.00 91.75 85 LEU A N 1
ATOM 649 C CA . LEU A 1 85 ? -5.243 8.593 -7.333 1.00 91.75 85 LEU A CA 1
ATOM 650 C C . LEU A 1 85 ? -5.452 7.905 -8.682 1.00 91.75 85 LEU A C 1
ATOM 652 O O . LEU A 1 85 ? -4.653 8.108 -9.580 1.00 91.75 85 LEU A O 1
ATOM 656 N N . LEU A 1 86 ? -6.537 7.152 -8.861 1.00 94.00 86 LEU A N 1
ATOM 657 C CA . LEU A 1 86 ? -6.827 6.476 -10.131 1.00 94.00 86 LEU A CA 1
ATOM 658 C C . LEU A 1 86 ? -7.115 7.454 -11.280 1.00 94.00 86 LEU A C 1
ATOM 660 O O . LEU A 1 86 ? -6.848 7.135 -12.432 1.00 94.00 86 LEU A O 1
ATOM 664 N N . ARG A 1 87 ? -7.670 8.636 -10.984 1.00 92.12 87 ARG A N 1
ATOM 665 C CA . ARG A 1 87 ? -7.963 9.664 -11.999 1.00 92.12 87 ARG A CA 1
ATOM 666 C C . ARG A 1 87 ? -6.765 10.543 -12.330 1.00 92.12 87 ARG A C 1
ATOM 668 O O . ARG A 1 87 ? -6.609 10.948 -13.475 1.00 92.12 87 ARG A O 1
ATOM 675 N N . SER A 1 88 ? -5.965 10.875 -11.322 1.00 88.50 88 SER A N 1
ATOM 676 C CA . SER A 1 88 ? -4.878 11.849 -11.440 1.00 88.50 88 SER A CA 1
ATOM 677 C C . SER A 1 88 ? -3.693 11.426 -10.563 1.00 88.50 88 SER A C 1
ATOM 679 O O . SER A 1 88 ? -3.380 12.102 -9.573 1.00 88.50 88 SER A O 1
ATOM 681 N N . PRO A 1 89 ? -3.026 10.305 -10.892 1.00 82.69 89 PRO A N 1
ATOM 682 C CA . PRO A 1 89 ? -2.037 9.676 -10.015 1.00 82.69 89 PRO A CA 1
ATOM 683 C C . PRO A 1 89 ? -0.767 10.503 -9.808 1.00 82.69 89 PRO A C 1
ATOM 685 O O . PRO A 1 89 ? -0.060 10.281 -8.828 1.00 82.69 89 PRO A O 1
ATOM 688 N N . ARG A 1 90 ? -0.476 11.453 -10.708 1.00 78.56 90 ARG A N 1
ATOM 689 C CA . ARG A 1 90 ? 0.703 12.335 -10.629 1.00 78.56 90 ARG A CA 1
ATOM 690 C C . ARG A 1 90 ? 0.391 13.829 -10.600 1.00 78.56 90 ARG A C 1
ATOM 692 O O . ARG A 1 90 ? 1.201 14.596 -10.099 1.00 78.56 90 ARG A O 1
ATOM 699 N N . GLU A 1 91 ? -0.779 14.237 -11.083 1.00 80.75 91 GLU A N 1
ATOM 700 C CA . GLU A 1 91 ? -1.173 15.655 -11.142 1.00 80.75 91 GLU A CA 1
ATOM 701 C C . GLU A 1 91 ? -1.879 16.133 -9.870 1.00 80.75 91 GLU A C 1
ATOM 703 O O . GLU A 1 91 ? -1.908 17.325 -9.567 1.00 80.75 91 GLU A O 1
ATOM 708 N N . SER A 1 92 ? -2.472 15.211 -9.106 1.00 84.12 92 SER A N 1
ATOM 709 C CA . SER A 1 92 ? -3.132 15.572 -7.856 1.00 84.12 92 SER A CA 1
ATOM 710 C C . SER A 1 92 ? -2.119 15.767 -6.728 1.00 84.12 92 SER A C 1
ATOM 712 O O . SER A 1 92 ? -1.119 15.056 -6.634 1.00 84.12 92 SER A O 1
ATOM 714 N N . TRP A 1 93 ? -2.429 16.671 -5.794 1.00 83.81 93 TRP A N 1
ATOM 715 C CA . TRP A 1 93 ? -1.650 16.835 -4.559 1.00 83.81 93 TRP A CA 1
ATOM 716 C C . TRP A 1 93 ? -1.538 15.520 -3.764 1.00 83.81 93 TRP A C 1
ATOM 718 O O . TRP A 1 93 ? -0.522 15.252 -3.130 1.00 83.81 93 TRP A O 1
ATOM 728 N N . ILE A 1 94 ? -2.570 14.672 -3.842 1.00 85.25 94 ILE A N 1
ATOM 729 C CA . ILE A 1 94 ? -2.592 13.331 -3.249 1.00 85.25 94 ILE A CA 1
ATOM 730 C C . ILE A 1 94 ? -1.573 12.428 -3.944 1.00 85.25 94 ILE A C 1
ATOM 732 O O . ILE A 1 94 ? -0.793 11.761 -3.269 1.00 85.25 94 ILE A O 1
ATOM 736 N N . GLY A 1 95 ? -1.563 12.425 -5.279 1.00 87.00 95 GLY A N 1
ATOM 737 C CA . GLY A 1 95 ? -0.583 11.702 -6.087 1.00 87.00 95 GLY A CA 1
ATOM 738 C C . GLY A 1 95 ? 0.848 12.093 -5.738 1.00 87.00 95 GLY A C 1
ATOM 739 O O . GLY A 1 95 ? 1.679 11.220 -5.496 1.00 87.00 95 GLY A O 1
ATOM 740 N N . PHE A 1 96 ? 1.100 13.397 -5.600 1.00 88.56 96 PHE A N 1
ATOM 741 C CA . PHE A 1 96 ? 2.390 13.917 -5.151 1.00 88.56 96 PHE A CA 1
ATOM 742 C C . PHE A 1 96 ? 2.775 13.416 -3.754 1.00 88.56 96 PHE A C 1
ATOM 744 O O . PHE A 1 96 ? 3.902 12.971 -3.563 1.00 88.56 96 PHE A O 1
ATOM 751 N N . ILE A 1 97 ? 1.859 13.436 -2.779 1.00 89.56 97 ILE A N 1
ATOM 752 C CA . ILE A 1 97 ? 2.149 12.934 -1.426 1.00 89.56 97 ILE A CA 1
ATOM 753 C C . ILE A 1 97 ? 2.465 11.443 -1.441 1.00 89.56 97 ILE A C 1
ATOM 755 O O . ILE A 1 97 ? 3.420 11.024 -0.793 1.00 89.56 97 ILE A O 1
ATOM 759 N N . VAL A 1 98 ? 1.679 10.639 -2.160 1.00 91.50 98 VAL A N 1
ATOM 760 C CA . VAL A 1 98 ? 1.939 9.199 -2.256 1.00 91.50 98 VAL A CA 1
ATOM 761 C C . VAL A 1 98 ? 3.308 8.961 -2.882 1.00 91.50 98 VAL A C 1
ATOM 763 O O . VAL A 1 98 ? 4.100 8.236 -2.292 1.00 91.50 98 VAL A O 1
ATOM 766 N N . TRP A 1 99 ? 3.618 9.635 -3.993 1.00 91.81 99 TRP A N 1
ATOM 767 C CA . TRP A 1 99 ? 4.938 9.573 -4.618 1.00 91.81 99 TRP A CA 1
ATOM 768 C C . TRP A 1 99 ? 6.064 9.980 -3.650 1.00 91.81 99 TRP A C 1
ATOM 770 O O . TRP A 1 99 ? 7.060 9.273 -3.525 1.00 91.81 99 TRP A O 1
ATOM 780 N N . ALA A 1 100 ? 5.896 11.073 -2.902 1.00 90.19 100 ALA A N 1
ATOM 781 C CA . ALA A 1 100 ? 6.895 11.548 -1.945 1.00 90.19 100 ALA A CA 1
ATOM 782 C C . ALA A 1 100 ? 7.128 10.558 -0.787 1.00 90.19 100 ALA A C 1
ATOM 784 O O . ALA A 1 100 ? 8.247 10.440 -0.289 1.00 90.19 100 ALA A O 1
ATOM 785 N N . LEU A 1 101 ? 6.094 9.823 -0.365 1.00 91.06 101 LEU A N 1
ATOM 786 C CA . LEU A 1 101 ? 6.210 8.773 0.652 1.00 91.06 101 LEU A CA 1
ATOM 787 C C . LEU A 1 101 ? 6.900 7.510 0.125 1.00 91.06 101 LEU A C 1
ATOM 789 O O . LEU A 1 101 ? 7.495 6.771 0.909 1.00 91.06 101 LEU A O 1
ATOM 793 N N . THR A 1 102 ? 6.797 7.237 -1.175 1.00 94.56 102 THR A N 1
ATOM 794 C CA . THR A 1 102 ? 7.292 5.999 -1.784 1.00 94.56 102 THR A CA 1
ATOM 795 C C . THR A 1 102 ? 8.682 6.127 -2.384 1.00 94.56 102 THR A C 1
ATOM 797 O O . THR A 1 102 ? 9.395 5.129 -2.452 1.00 94.56 102 THR A O 1
ATOM 800 N N . ILE A 1 103 ? 9.080 7.331 -2.796 1.00 93.56 103 ILE A N 1
ATOM 801 C CA . ILE A 1 103 ? 10.305 7.531 -3.567 1.00 93.56 103 ILE A CA 1
ATOM 802 C C . ILE A 1 103 ? 11.575 7.216 -2.769 1.00 93.56 103 ILE A C 1
ATOM 804 O O . ILE A 1 103 ? 12.465 6.547 -3.274 1.00 93.56 103 ILE A O 1
ATOM 808 N N . LEU A 1 104 ? 11.654 7.609 -1.494 1.00 92.50 104 LEU A N 1
ATOM 809 C CA . LEU A 1 104 ? 12.820 7.284 -0.669 1.00 92.50 104 LEU A CA 1
ATOM 810 C C . LEU A 1 104 ? 12.976 5.760 -0.473 1.00 92.50 104 LEU A C 1
ATOM 812 O O . LEU A 1 104 ? 14.063 5.245 -0.736 1.00 92.50 104 LEU A O 1
ATOM 816 N N . PRO A 1 105 ? 11.928 5.012 -0.069 1.00 94.81 105 PRO A N 1
ATOM 817 C CA . PRO A 1 105 ? 11.975 3.551 -0.074 1.00 94.81 105 PRO A CA 1
ATOM 818 C C . PRO A 1 105 ? 12.352 2.939 -1.430 1.00 94.81 105 PRO A C 1
ATOM 820 O O . PRO A 1 105 ? 13.033 1.917 -1.447 1.00 94.81 105 PRO A O 1
ATOM 823 N N . HIS A 1 106 ? 11.938 3.556 -2.542 1.00 97.06 106 HIS A N 1
ATOM 824 C CA . HIS A 1 106 ? 12.304 3.120 -3.889 1.00 97.06 106 HIS A CA 1
ATOM 825 C C . HIS A 1 106 ? 13.818 3.215 -4.112 1.00 97.06 106 HIS A C 1
ATOM 827 O O . HIS A 1 106 ? 14.484 2.212 -4.346 1.00 97.06 106 HIS A O 1
ATOM 833 N N . GLU A 1 107 ? 14.407 4.390 -3.918 1.00 95.50 107 GLU A N 1
ATOM 834 C CA . GLU A 1 107 ? 15.848 4.570 -4.126 1.00 95.50 107 GLU A CA 1
ATOM 835 C C . GLU A 1 107 ? 16.686 3.702 -3.179 1.00 95.50 107 GLU A C 1
ATOM 837 O O . GLU A 1 107 ? 17.666 3.065 -3.576 1.00 95.50 107 GLU A O 1
ATOM 842 N N . MET A 1 108 ? 16.260 3.600 -1.916 1.00 94.62 108 MET A N 1
ATOM 843 C CA . MET A 1 108 ? 16.895 2.706 -0.947 1.00 94.62 108 MET A CA 1
ATOM 844 C C . MET A 1 108 ? 16.823 1.244 -1.384 1.00 94.62 108 MET A C 1
ATOM 846 O O . MET A 1 108 ? 17.746 0.480 -1.105 1.00 94.62 108 MET A O 1
ATOM 850 N N . GLY A 1 109 ? 15.756 0.852 -2.076 1.00 97.25 109 GLY A N 1
ATOM 851 C CA . GLY A 1 109 ? 15.577 -0.502 -2.562 1.00 97.25 109 GLY A CA 1
ATOM 852 C C . GLY A 1 109 ? 16.656 -0.937 -3.541 1.00 97.25 109 GLY A C 1
ATOM 853 O O . GLY A 1 109 ? 17.157 -2.053 -3.418 1.00 97.25 109 GLY A O 1
ATOM 854 N N . HIS A 1 110 ? 17.082 -0.057 -4.449 1.00 96.12 110 HIS A N 1
ATOM 855 C CA . HIS A 1 110 ? 18.197 -0.345 -5.357 1.00 96.12 110 HIS A CA 1
ATOM 856 C C . HIS A 1 110 ? 19.500 -0.608 -4.592 1.00 96.12 110 HIS A C 1
ATOM 858 O O . HIS A 1 110 ? 20.205 -1.584 -4.867 1.00 96.12 110 HIS A O 1
ATOM 864 N N . ILE A 1 111 ? 19.787 0.214 -3.578 1.00 96.44 111 ILE A N 1
ATOM 865 C CA . ILE A 1 111 ? 20.988 0.086 -2.740 1.00 96.44 111 ILE A CA 1
ATOM 866 C C . ILE A 1 111 ? 20.943 -1.219 -1.939 1.00 96.44 111 ILE A C 1
ATOM 868 O O . ILE A 1 111 ? 21.887 -2.007 -1.975 1.00 96.44 111 ILE A O 1
ATOM 872 N N . ILE A 1 112 ? 19.828 -1.486 -1.252 1.00 95.88 112 ILE A N 1
ATOM 873 C CA . ILE A 1 112 ? 19.657 -2.704 -0.449 1.00 95.88 112 ILE A CA 1
ATOM 874 C C . ILE A 1 112 ? 19.771 -3.949 -1.331 1.00 95.88 112 ILE A C 1
ATOM 876 O O . ILE A 1 112 ? 20.344 -4.954 -0.911 1.00 95.88 112 ILE A O 1
ATOM 880 N N . CYS A 1 113 ? 19.254 -3.888 -2.558 1.00 97.56 113 CYS A N 1
ATOM 881 C CA . CYS A 1 113 ? 19.243 -5.022 -3.467 1.00 97.56 113 CYS A CA 1
ATOM 882 C C . CYS A 1 113 ? 20.524 -5.179 -4.311 1.00 97.56 113 CYS A C 1
ATOM 884 O O . CYS A 1 113 ? 20.656 -6.180 -5.015 1.00 97.56 113 CYS A O 1
ATOM 886 N N . THR A 1 114 ? 21.490 -4.259 -4.208 1.00 96.19 114 THR A N 1
ATOM 887 C CA . THR A 1 114 ? 22.760 -4.307 -4.958 1.00 96.19 114 THR A CA 1
ATOM 888 C C . THR A 1 114 ? 23.522 -5.636 -4.789 1.00 96.19 114 THR A C 1
ATOM 890 O O . THR A 1 114 ? 23.946 -6.199 -5.801 1.00 96.19 114 THR A O 1
ATOM 893 N N . PRO A 1 115 ? 23.660 -6.222 -3.577 1.00 97.50 115 PRO A N 1
ATOM 894 C CA . PRO A 1 115 ? 24.415 -7.467 -3.390 1.00 97.50 115 PRO A CA 1
ATOM 895 C C . PRO A 1 115 ? 23.796 -8.702 -4.063 1.00 97.50 115 PRO A C 1
ATOM 897 O O . PRO A 1 115 ? 24.45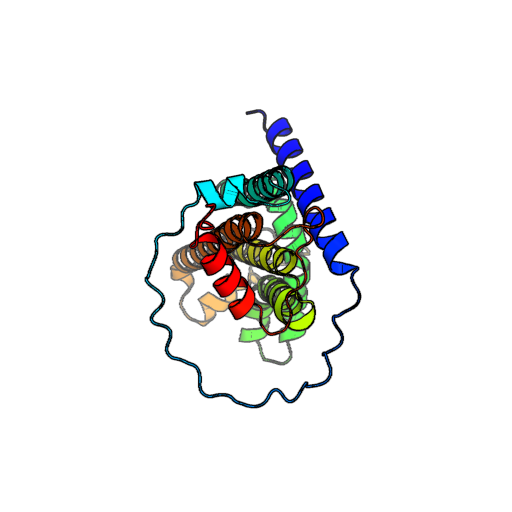3 -9.733 -4.170 1.00 97.50 115 PRO A O 1
ATOM 900 N N . PHE A 1 116 ? 22.540 -8.621 -4.509 1.00 96.69 116 PHE A N 1
ATOM 901 C CA . PHE A 1 116 ? 21.783 -9.757 -5.045 1.00 96.69 116 PHE A CA 1
ATOM 902 C C . PHE A 1 116 ? 21.753 -9.790 -6.582 1.00 96.69 116 PHE A C 1
ATOM 904 O O . PHE A 1 116 ? 21.009 -10.567 -7.182 1.00 96.69 116 PHE A O 1
ATOM 911 N N . GLY A 1 117 ? 22.571 -8.956 -7.227 1.00 96.38 117 GLY A N 1
ATOM 912 C CA . GLY A 1 117 ? 22.734 -8.915 -8.675 1.00 96.38 117 GLY A CA 1
ATOM 913 C C . GLY A 1 117 ? 21.760 -7.980 -9.389 1.00 96.38 117 GLY A C 1
ATOM 914 O O . GLY A 1 117 ? 20.798 -7.464 -8.823 1.00 96.38 117 GLY A O 1
ATOM 915 N N . TRP A 1 118 ? 22.023 -7.768 -10.681 1.00 96.25 118 TRP A N 1
ATOM 916 C CA . TRP A 1 118 ? 21.374 -6.735 -11.496 1.00 96.25 118 TRP A CA 1
ATOM 917 C C . TRP A 1 118 ? 19.841 -6.807 -11.497 1.00 96.25 118 TRP A C 1
ATOM 919 O O . TRP A 1 118 ? 19.185 -5.778 -11.387 1.00 96.25 118 TRP A O 1
ATOM 929 N N . GLY A 1 119 ? 19.262 -8.009 -11.595 1.00 96.00 119 GLY A N 1
ATOM 930 C CA . GLY A 1 119 ? 17.806 -8.165 -11.681 1.00 96.00 119 GLY A CA 1
ATOM 931 C C . GLY A 1 119 ? 17.099 -7.690 -10.415 1.00 96.00 119 GLY A C 1
ATOM 932 O O . GLY A 1 119 ? 16.154 -6.908 -10.495 1.00 96.00 119 GLY A O 1
ATOM 933 N N . LEU A 1 120 ? 17.593 -8.105 -9.243 1.00 96.31 120 LEU A N 1
ATOM 934 C CA . LEU A 1 120 ? 17.013 -7.670 -7.976 1.00 96.31 120 LEU A CA 1
ATOM 935 C C . LEU A 1 120 ? 17.376 -6.222 -7.660 1.00 96.31 120 LEU A C 1
ATOM 937 O O . LEU A 1 120 ? 16.551 -5.525 -7.093 1.00 96.31 120 LEU A O 1
ATOM 941 N N . MET A 1 121 ? 18.561 -5.748 -8.048 1.00 96.81 121 MET A N 1
ATOM 942 C CA . MET A 1 121 ? 18.913 -4.333 -7.936 1.00 96.81 121 MET A CA 1
ATOM 943 C C . MET A 1 121 ? 17.910 -3.457 -8.701 1.00 96.81 121 MET A C 1
ATOM 945 O O . MET A 1 121 ? 17.371 -2.531 -8.109 1.00 96.81 121 MET A O 1
ATOM 949 N N . MET A 1 122 ? 17.588 -3.782 -9.960 1.00 96.69 122 MET A N 1
ATOM 950 C CA . MET A 1 122 ? 16.609 -3.032 -10.766 1.00 96.69 122 MET A CA 1
ATOM 951 C C . MET A 1 122 ? 15.181 -3.153 -10.217 1.00 96.69 122 MET A C 1
ATOM 953 O O . MET A 1 122 ? 14.475 -2.161 -10.077 1.00 96.69 122 MET A O 1
ATOM 957 N N . ALA A 1 123 ? 14.746 -4.358 -9.833 1.00 97.56 123 ALA A N 1
ATOM 958 C CA . ALA A 1 123 ? 13.423 -4.546 -9.228 1.00 97.56 123 ALA A CA 1
ATOM 959 C C . ALA A 1 123 ? 13.333 -3.983 -7.796 1.00 97.56 123 ALA A C 1
ATOM 961 O O . ALA A 1 123 ? 12.237 -3.756 -7.280 1.00 97.56 123 ALA A O 1
ATOM 962 N N . GLY A 1 124 ? 14.482 -3.769 -7.154 1.00 97.25 124 GLY A N 1
ATOM 963 C CA . GLY A 1 124 ? 14.630 -3.470 -5.738 1.00 97.25 124 GLY A CA 1
ATOM 964 C C . GLY A 1 124 ? 13.861 -2.234 -5.321 1.00 97.25 124 GLY A C 1
ATOM 965 O O . GLY A 1 124 ? 13.179 -2.277 -4.299 1.00 97.25 124 GLY A O 1
ATOM 966 N N . GLY A 1 125 ? 13.885 -1.174 -6.129 1.00 96.81 125 GLY A N 1
ATOM 967 C CA . GLY A 1 125 ? 13.133 0.030 -5.804 1.00 96.81 125 GLY A CA 1
ATOM 968 C C . GLY A 1 125 ? 11.630 -0.198 -5.756 1.00 96.81 125 GLY A C 1
ATOM 969 O O . GLY A 1 125 ? 10.987 0.080 -4.743 1.00 96.81 125 GLY A O 1
ATOM 970 N N . SER A 1 126 ? 11.078 -0.855 -6.774 1.00 98.19 126 SER A N 1
ATOM 971 C CA . SER A 1 126 ? 9.657 -1.222 -6.803 1.00 98.19 126 SER A CA 1
ATOM 972 C C . SER A 1 126 ? 9.272 -2.170 -5.655 1.00 98.19 126 SER A C 1
ATOM 974 O O . SER A 1 126 ? 8.209 -2.017 -5.052 1.00 98.19 126 SER A O 1
ATOM 976 N N . ILE A 1 127 ? 10.150 -3.119 -5.310 1.00 98.25 127 ILE A N 1
ATOM 977 C CA . ILE A 1 127 ? 9.945 -4.052 -4.192 1.00 98.25 127 ILE A CA 1
ATOM 978 C C . ILE A 1 127 ? 9.896 -3.294 -2.861 1.00 98.25 127 ILE A C 1
ATOM 980 O O . ILE A 1 127 ? 8.927 -3.434 -2.115 1.00 98.25 127 ILE A O 1
ATOM 984 N N . TRP A 1 128 ? 10.907 -2.480 -2.552 1.00 97.38 128 TRP A N 1
ATOM 985 C CA . TRP A 1 128 ? 11.016 -1.793 -1.261 1.00 97.38 128 TRP A CA 1
ATOM 986 C C . TRP A 1 128 ? 9.994 -0.673 -1.080 1.00 97.38 128 TRP A C 1
ATOM 988 O O . TRP A 1 128 ? 9.490 -0.494 0.032 1.00 97.38 128 TRP A O 1
ATOM 998 N N . GLN A 1 129 ? 9.604 -0.009 -2.171 1.00 97.44 129 GLN A N 1
ATOM 999 C CA . GLN A 1 129 ? 8.491 0.938 -2.212 1.00 97.44 129 GLN A CA 1
ATOM 1000 C C . GLN A 1 129 ? 7.183 0.354 -1.643 1.00 97.44 129 GLN A C 1
ATOM 1002 O O . GLN A 1 129 ? 6.415 1.072 -0.998 1.00 97.44 129 GLN A O 1
ATOM 1007 N N . VAL A 1 130 ? 6.910 -0.937 -1.849 1.00 98.31 130 VAL A N 1
ATOM 1008 C CA . VAL A 1 130 ? 5.707 -1.603 -1.315 1.00 98.31 130 VAL A CA 1
ATOM 1009 C C . VAL A 1 130 ? 6.015 -2.327 -0.002 1.00 98.31 130 VAL A C 1
ATOM 1011 O O . VAL A 1 130 ? 5.251 -2.229 0.963 1.00 98.31 130 VAL A O 1
ATOM 1014 N N . LEU A 1 131 ? 7.149 -3.030 0.056 1.00 97.62 131 LEU A N 1
ATOM 1015 C CA . LEU A 1 131 ? 7.521 -3.911 1.161 1.00 97.62 131 LEU A CA 1
ATOM 1016 C C . LEU A 1 131 ? 7.595 -3.175 2.498 1.00 97.62 131 LEU A C 1
ATOM 1018 O O . LEU A 1 131 ? 7.161 -3.729 3.504 1.00 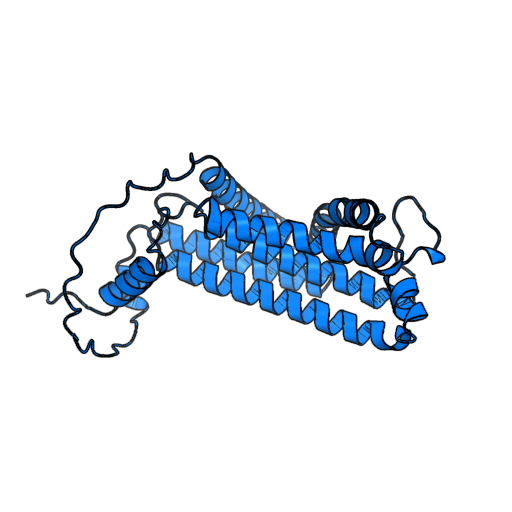97.62 131 LEU A O 1
ATOM 1022 N N . ILE A 1 132 ? 8.075 -1.929 2.533 1.00 95.00 132 ILE A N 1
ATOM 1023 C CA . ILE A 1 132 ? 8.175 -1.174 3.789 1.00 95.00 132 ILE A CA 1
ATOM 1024 C C . ILE A 1 132 ? 6.814 -1.012 4.484 1.00 95.00 132 ILE A C 1
ATOM 1026 O O . ILE A 1 132 ? 6.707 -1.187 5.7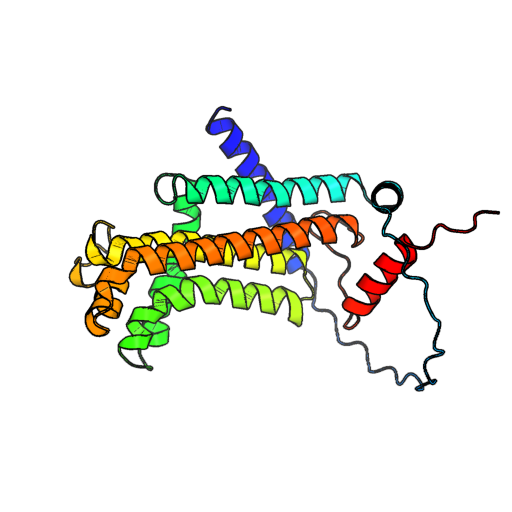00 1.00 95.00 132 ILE A O 1
ATOM 1030 N N . PHE A 1 133 ? 5.752 -0.759 3.714 1.00 97.25 133 PHE A N 1
ATOM 1031 C CA . PHE A 1 133 ? 4.397 -0.632 4.243 1.00 97.25 133 PHE A CA 1
ATOM 1032 C C . PHE A 1 133 ? 3.828 -1.990 4.644 1.00 97.25 133 PHE A C 1
ATOM 1034 O O . PHE A 1 133 ? 3.186 -2.097 5.685 1.00 97.25 133 PHE A O 1
ATOM 1041 N N . VAL A 1 134 ? 4.118 -3.047 3.882 1.00 97.94 134 VAL A N 1
ATOM 1042 C CA . VAL A 1 134 ? 3.727 -4.418 4.245 1.00 97.94 134 VAL A CA 1
ATOM 1043 C C . VAL A 1 134 ? 4.377 -4.839 5.565 1.00 97.94 134 VAL A C 1
ATOM 1045 O O . VAL A 1 134 ? 3.689 -5.324 6.462 1.00 97.94 134 VAL A O 1
ATOM 1048 N N . LEU A 1 135 ? 5.680 -4.603 5.733 1.00 95.25 135 LEU A N 1
ATOM 1049 C CA . LEU A 1 135 ? 6.400 -4.903 6.971 1.00 95.25 135 LEU A CA 1
ATOM 1050 C C . LEU A 1 135 ? 5.842 -4.106 8.149 1.00 95.25 135 LEU A C 1
ATOM 1052 O O . LEU A 1 135 ? 5.627 -4.675 9.219 1.00 95.25 135 LEU A O 1
ATOM 1056 N N . ALA A 1 136 ? 5.541 -2.821 7.954 1.00 91.12 136 ALA A N 1
ATOM 1057 C CA . ALA A 1 136 ? 4.898 -2.000 8.973 1.00 91.12 136 ALA A CA 1
ATOM 1058 C C . ALA A 1 136 ? 3.498 -2.531 9.333 1.00 91.12 136 ALA A C 1
ATOM 1060 O O . ALA A 1 136 ? 3.169 -2.646 10.514 1.00 91.12 136 ALA A O 1
ATOM 1061 N N . ALA A 1 137 ? 2.700 -2.945 8.344 1.00 94.25 137 ALA A N 1
ATOM 1062 C CA . ALA A 1 137 ? 1.381 -3.530 8.562 1.00 94.25 137 ALA A CA 1
ATOM 1063 C C . ALA A 1 137 ? 1.458 -4.829 9.375 1.00 94.25 137 ALA A C 1
ATOM 1065 O O . ALA A 1 137 ? 0.717 -5.003 10.350 1.00 94.25 137 ALA A O 1
ATOM 1066 N N . VAL A 1 138 ? 2.379 -5.719 9.001 1.00 93.12 138 VAL A N 1
ATOM 1067 C CA . VAL A 1 138 ? 2.649 -6.989 9.685 1.00 93.12 138 VAL A CA 1
ATOM 1068 C C . VAL A 1 138 ? 3.145 -6.723 11.106 1.00 93.12 138 VAL A C 1
ATOM 1070 O O . VAL A 1 138 ? 2.583 -7.266 12.053 1.00 93.12 138 VAL A O 1
ATOM 1073 N N . PHE A 1 139 ? 4.128 -5.846 11.296 1.00 86.50 139 PHE A N 1
ATOM 1074 C CA . PHE A 1 139 ? 4.663 -5.508 12.614 1.00 86.50 139 PHE A CA 1
ATOM 1075 C C . PHE A 1 139 ? 3.593 -4.908 13.538 1.00 86.50 139 PHE A C 1
ATOM 1077 O O . PHE A 1 139 ? 3.436 -5.340 14.686 1.00 86.50 139 PHE A O 1
ATOM 1084 N N . SER A 1 140 ? 2.806 -3.954 13.037 1.00 86.44 140 SER A N 1
ATOM 1085 C CA . SER A 1 140 ? 1.709 -3.345 13.789 1.00 86.44 140 SER A CA 1
ATOM 1086 C C . SER A 1 140 ? 0.666 -4.374 14.209 1.00 86.44 140 SER A C 1
ATOM 1088 O O . SER A 1 140 ? 0.202 -4.340 15.349 1.00 86.44 140 SER A O 1
ATOM 1090 N N . PHE A 1 141 ? 0.336 -5.332 13.345 1.00 86.62 141 PHE A N 1
ATOM 1091 C CA . PHE A 1 141 ? -0.561 -6.423 13.704 1.00 86.62 141 PHE A CA 1
ATOM 1092 C C . PHE A 1 141 ? 0.113 -7.387 14.693 1.00 86.62 141 PHE A C 1
ATOM 1094 O O . PHE A 1 141 ? -0.210 -7.406 15.879 1.00 86.62 141 PHE A O 1
ATOM 1101 N N . TRP A 1 142 ? 1.104 -8.144 14.239 1.00 81.31 142 TRP A N 1
ATOM 1102 C CA . TRP A 1 142 ? 1.653 -9.289 14.961 1.00 81.31 142 TRP A CA 1
ATOM 1103 C C . TRP A 1 142 ? 2.377 -8.916 16.253 1.00 81.31 142 TRP A C 1
ATOM 1105 O O . TRP A 1 142 ? 2.199 -9.587 17.270 1.00 81.31 142 TRP A O 1
ATOM 1115 N N . VAL A 1 143 ? 3.158 -7.834 16.239 1.00 81.94 143 VAL A N 1
ATOM 1116 C CA . VAL A 1 143 ? 3.992 -7.441 17.383 1.00 81.94 143 VAL A CA 1
ATOM 1117 C C . VAL A 1 143 ? 3.265 -6.441 18.269 1.00 81.94 143 VAL A C 1
ATOM 1119 O O . VAL A 1 143 ? 3.241 -6.573 19.493 1.00 81.94 143 VAL A O 1
ATOM 1122 N N . ARG A 1 144 ? 2.660 -5.412 17.668 1.00 79.25 144 ARG A N 1
ATOM 1123 C CA . ARG A 1 144 ? 2.086 -4.295 18.435 1.00 79.25 144 ARG A CA 1
ATOM 1124 C C . ARG A 1 144 ? 0.628 -4.517 18.831 1.00 79.25 144 ARG A C 1
ATOM 1126 O O . ARG A 1 144 ? 0.154 -3.836 19.747 1.00 79.25 144 ARG A O 1
ATOM 1133 N N . ARG A 1 145 ? -0.056 -5.474 18.192 1.00 78.75 145 ARG A N 1
ATOM 1134 C CA . ARG A 1 145 ? -1.483 -5.780 18.378 1.00 78.75 145 ARG A CA 1
ATOM 1135 C C . ARG A 1 145 ? -2.381 -4.579 18.046 1.00 78.75 145 ARG A C 1
ATOM 1137 O O . ARG A 1 145 ? -3.314 -4.264 18.781 1.00 78.75 145 ARG A O 1
ATOM 1144 N N . GLN A 1 146 ? -2.055 -3.898 16.945 1.00 80.50 146 GLN A N 1
ATOM 1145 C CA . GLN A 1 146 ? -2.636 -2.631 16.486 1.00 80.50 146 GLN A CA 1
ATOM 1146 C C . GLN A 1 146 ? -3.332 -2.811 15.137 1.00 80.50 146 GLN A C 1
ATOM 1148 O O . GLN A 1 146 ? -2.730 -2.629 14.078 1.00 80.50 146 GLN A O 1
ATOM 1153 N N . ILE A 1 147 ? -4.599 -3.228 15.162 1.00 83.81 147 ILE A N 1
ATOM 1154 C CA . ILE A 1 147 ? -5.350 -3.542 13.936 1.00 83.81 147 ILE A CA 1
ATOM 1155 C C . ILE A 1 147 ? -5.583 -2.286 13.084 1.00 83.81 147 ILE A C 1
ATOM 1157 O O . ILE A 1 147 ? -5.357 -2.336 11.883 1.00 83.81 147 ILE A O 1
ATOM 1161 N N . SER A 1 148 ? -5.956 -1.147 13.677 1.00 84.38 148 SER A N 1
ATOM 1162 C CA . SER A 1 148 ? -6.228 0.079 12.912 1.00 84.38 148 SER A CA 1
ATOM 1163 C C . SER A 1 148 ? -4.965 0.629 12.253 1.00 84.38 148 SER A C 1
ATOM 1165 O O . SER A 1 148 ? -4.987 0.936 11.063 1.00 84.38 148 SER A O 1
ATOM 1167 N N . THR A 1 149 ? -3.851 0.661 12.987 1.00 85.19 149 THR A N 1
ATOM 1168 C CA . THR A 1 149 ? -2.542 1.013 12.420 1.00 85.19 149 THR A CA 1
ATOM 1169 C C . THR A 1 149 ? -2.111 0.042 11.315 1.00 85.19 149 THR A C 1
ATOM 1171 O O . THR A 1 149 ? -1.648 0.473 10.263 1.00 85.19 149 THR A O 1
ATOM 1174 N N . SER A 1 150 ? -2.300 -1.267 11.512 1.00 91.00 150 SER A N 1
ATOM 1175 C CA . SER A 1 150 ? -1.980 -2.273 10.491 1.00 91.00 150 SER A CA 1
ATOM 1176 C C . SER A 1 150 ? -2.778 -2.065 9.200 1.00 91.00 150 SER A C 1
ATOM 1178 O O . SER A 1 150 ? -2.204 -2.049 8.115 1.00 91.00 150 SER A O 1
ATOM 1180 N N . LEU A 1 151 ? -4.091 -1.842 9.312 1.00 93.00 151 LEU A N 1
ATOM 1181 C CA . LEU A 1 151 ? -4.965 -1.597 8.163 1.00 93.00 151 LEU A CA 1
ATOM 1182 C C . LEU A 1 151 ? -4.602 -0.312 7.420 1.00 93.00 151 LEU A C 1
ATOM 1184 O O . LEU A 1 151 ? -4.662 -0.291 6.194 1.00 93.00 151 LEU A O 1
ATOM 1188 N N . LEU A 1 152 ? -4.170 0.734 8.131 1.00 92.25 152 LEU A N 1
ATOM 1189 C CA . LEU A 1 152 ? -3.662 1.940 7.480 1.00 92.25 152 LEU A CA 1
ATOM 1190 C C . LEU A 1 152 ? -2.427 1.635 6.627 1.00 92.25 152 LEU A C 1
ATOM 1192 O O . LEU A 1 152 ? -2.344 2.089 5.490 1.00 92.25 152 LEU A O 1
ATOM 1196 N N . PHE A 1 153 ? -1.479 0.857 7.148 1.00 95.06 153 PHE A N 1
ATOM 1197 C CA . PHE A 1 153 ? -0.299 0.472 6.379 1.00 95.06 153 PHE A CA 1
ATOM 1198 C C . PHE A 1 153 ? -0.641 -0.423 5.180 1.00 95.06 153 PHE A C 1
ATOM 1200 O O . PHE A 1 153 ? -0.018 -0.281 4.133 1.00 95.06 153 PHE A O 1
ATOM 1207 N N . TRP A 1 154 ? -1.679 -1.261 5.270 1.00 97.75 154 TRP A N 1
ATOM 1208 C CA . TRP A 1 154 ? -2.210 -1.974 4.101 1.00 97.75 154 TRP A CA 1
ATOM 1209 C C . TRP A 1 154 ? -2.825 -1.033 3.055 1.00 97.75 154 TRP A C 1
ATOM 1211 O O . TRP A 1 154 ? -2.595 -1.227 1.863 1.00 97.75 154 TRP A O 1
ATOM 1221 N N . VAL A 1 155 ? -3.540 0.019 3.474 1.00 96.88 155 VAL A N 1
ATOM 1222 C CA . VAL A 1 155 ? -4.016 1.073 2.556 1.00 96.88 155 VAL A CA 1
ATOM 1223 C C . VAL A 1 155 ? -2.836 1.781 1.882 1.00 96.88 155 VAL A C 1
ATOM 1225 O O . VAL A 1 155 ? -2.850 1.956 0.666 1.00 96.88 155 VAL A O 1
ATOM 1228 N N . LEU A 1 156 ? -1.790 2.138 2.638 1.00 96.31 156 LEU A N 1
ATOM 1229 C CA . LEU A 1 156 ? -0.584 2.767 2.085 1.00 96.31 156 LEU A CA 1
ATOM 1230 C C . LEU A 1 156 ? 0.159 1.846 1.108 1.00 96.31 156 LEU A C 1
ATOM 1232 O O . LEU A 1 156 ? 0.600 2.315 0.063 1.00 96.31 156 LEU A O 1
ATOM 1236 N N . ALA A 1 157 ? 0.237 0.542 1.386 1.00 98.25 157 ALA A N 1
ATOM 1237 C CA . ALA A 1 157 ? 0.777 -0.439 0.445 1.00 98.25 157 ALA A CA 1
ATOM 1238 C C . ALA A 1 157 ? -0.044 -0.485 -0.857 1.00 98.25 157 ALA A C 1
ATOM 1240 O O . ALA A 1 157 ? 0.523 -0.522 -1.947 1.00 98.25 157 ALA A O 1
ATOM 1241 N N . GLY A 1 158 ? -1.375 -0.412 -0.763 1.00 98.19 158 GLY A N 1
ATOM 1242 C CA . GLY A 1 158 ? -2.253 -0.355 -1.932 1.00 98.19 158 GLY A CA 1
ATOM 1243 C C . GLY A 1 158 ? -2.082 0.926 -2.755 1.00 98.19 158 GLY A C 1
ATOM 1244 O O . GLY A 1 158 ? -1.980 0.860 -3.978 1.00 98.19 158 GLY A O 1
ATOM 1245 N N . TYR A 1 159 ? -1.961 2.089 -2.109 1.00 97.12 159 TYR A N 1
ATOM 1246 C CA . TYR A 1 159 ? -1.623 3.341 -2.801 1.00 97.12 159 TYR A CA 1
ATOM 1247 C C . TYR A 1 159 ? -0.234 3.310 -3.429 1.00 97.12 159 TYR A C 1
ATOM 1249 O O . TYR A 1 159 ? -0.059 3.825 -4.531 1.00 97.12 159 TYR A O 1
ATOM 1257 N N . SER A 1 160 ? 0.730 2.681 -2.758 1.00 97.44 160 SER A N 1
ATOM 1258 C CA . SER A 1 160 ? 2.078 2.478 -3.279 1.00 97.44 160 SER A CA 1
ATOM 1259 C C . SER A 1 160 ? 2.061 1.646 -4.565 1.00 97.44 160 SER A C 1
ATOM 1261 O O . SER A 1 160 ? 2.713 2.029 -5.533 1.00 97.44 160 SER A O 1
ATOM 1263 N N . LEU A 1 161 ? 1.240 0.587 -4.632 1.00 98.56 161 LEU A N 1
ATOM 1264 C CA . LEU A 1 161 ? 1.020 -0.202 -5.852 1.00 98.56 161 LEU A CA 1
ATOM 1265 C C . LEU A 1 161 ? 0.353 0.615 -6.969 1.00 98.56 161 LEU A C 1
ATOM 1267 O O . LEU A 1 161 ? 0.816 0.584 -8.105 1.00 98.56 161 LEU A O 1
ATOM 1271 N N . ILE A 1 162 ? -0.696 1.386 -6.661 1.00 97.88 162 ILE A N 1
ATOM 1272 C CA . ILE A 1 162 ? -1.352 2.256 -7.655 1.00 97.88 162 ILE A CA 1
ATOM 127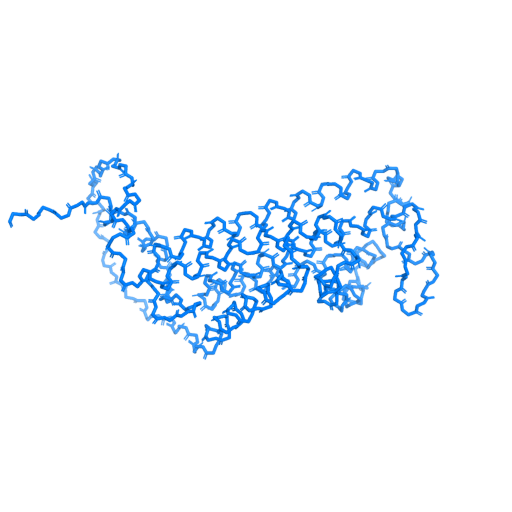3 C C . ILE A 1 162 ? -0.355 3.284 -8.206 1.00 97.88 162 ILE A C 1
ATOM 1275 O O . ILE A 1 162 ? -0.282 3.479 -9.414 1.00 97.88 162 ILE A O 1
ATOM 1279 N N . ASN A 1 163 ? 0.457 3.908 -7.352 1.00 96.50 163 ASN A N 1
ATOM 1280 C CA . ASN A 1 163 ? 1.492 4.843 -7.790 1.00 96.50 163 ASN A CA 1
ATOM 1281 C C . ASN A 1 163 ? 2.573 4.155 -8.641 1.00 96.50 163 ASN A C 1
ATOM 1283 O O . ASN A 1 163 ? 2.934 4.670 -9.700 1.00 96.50 163 ASN A O 1
ATOM 1287 N N . LEU A 1 164 ? 3.033 2.975 -8.212 1.00 97.88 164 LEU A N 1
ATOM 1288 C CA . LEU A 1 164 ? 4.000 2.161 -8.942 1.00 97.88 164 LEU A CA 1
ATOM 1289 C C . LEU A 1 164 ? 3.479 1.778 -10.331 1.00 97.88 164 LEU A C 1
ATOM 1291 O O . LEU A 1 164 ? 4.240 1.832 -11.289 1.00 97.88 164 LEU A O 1
ATOM 1295 N N . SER A 1 165 ? 2.190 1.454 -10.472 1.00 98.25 165 SER A N 1
ATOM 1296 C CA . SER A 1 165 ? 1.614 1.060 -11.764 1.00 98.25 165 SER A CA 1
ATOM 1297 C C . SER A 1 165 ? 1.855 2.091 -12.866 1.00 98.25 165 SER A C 1
ATOM 1299 O O . SER A 1 165 ? 2.169 1.715 -13.985 1.00 98.25 165 SER A O 1
ATOM 1301 N N . VAL A 1 166 ? 1.828 3.385 -12.540 1.00 96.81 166 VAL A N 1
ATOM 1302 C CA . VAL A 1 166 ? 2.061 4.464 -13.514 1.00 96.81 166 VAL A CA 1
ATOM 1303 C C . VAL A 1 166 ? 3.540 4.600 -13.881 1.00 96.81 166 VAL A C 1
ATOM 1305 O O . VAL A 1 166 ? 3.881 5.276 -14.842 1.00 96.81 166 VAL A O 1
ATOM 1308 N N . TYR A 1 167 ? 4.453 4.052 -13.078 1.00 97.06 167 TYR A N 1
ATOM 1309 C CA . TYR A 1 167 ? 5.869 3.932 -13.436 1.00 97.06 167 TYR A CA 1
ATOM 1310 C C . TYR A 1 167 ? 6.104 2.711 -14.331 1.00 97.06 167 TYR A C 1
ATOM 1312 O O . TYR A 1 167 ? 6.858 2.799 -15.289 1.00 97.06 167 TYR A O 1
ATOM 1320 N N . ILE A 1 168 ? 5.396 1.604 -14.082 1.00 98.44 168 ILE A N 1
ATOM 1321 C CA . ILE A 1 168 ? 5.401 0.428 -14.968 1.00 98.44 168 ILE A CA 1
ATOM 1322 C C . ILE A 1 168 ? 4.855 0.795 -16.349 1.00 98.44 168 ILE A C 1
ATOM 1324 O O . ILE A 1 168 ? 5.468 0.459 -17.354 1.00 98.44 168 ILE A O 1
ATOM 1328 N N . ASP A 1 169 ? 3.738 1.522 -16.387 1.00 98.00 169 ASP A N 1
ATOM 1329 C CA . ASP A 1 169 ? 3.045 1.937 -17.612 1.00 98.00 169 ASP A CA 1
ATOM 1330 C C . ASP A 1 169 ? 3.909 2.821 -18.527 1.00 98.00 169 ASP A C 1
ATOM 1332 O O . ASP A 1 169 ? 3.734 2.838 -19.742 1.00 98.00 169 ASP A O 1
ATOM 1336 N N . ASP A 1 170 ? 4.872 3.538 -17.941 1.00 97.44 170 ASP A N 1
ATOM 1337 C CA . ASP A 1 170 ? 5.804 4.410 -18.656 1.00 97.44 170 ASP A CA 1
ATOM 1338 C C . ASP A 1 170 ? 7.038 3.664 -19.190 1.00 97.44 170 ASP A C 1
ATOM 1340 O O . ASP A 1 170 ? 7.876 4.274 -19.848 1.00 97.44 170 ASP A O 1
ATOM 1344 N N . ALA A 1 171 ? 7.173 2.350 -18.972 1.00 97.62 171 ALA A N 1
ATOM 1345 C CA . ALA A 1 171 ? 8.393 1.614 -19.309 1.00 97.62 171 ALA A CA 1
ATOM 1346 C C . ALA A 1 171 ? 8.833 1.790 -20.774 1.00 97.62 171 ALA A C 1
ATOM 1348 O O . ALA A 1 171 ? 10.018 1.990 -21.036 1.00 97.62 171 ALA A O 1
ATOM 1349 N N . ARG A 1 172 ? 7.915 1.757 -21.750 1.00 96.88 172 ARG A N 1
ATOM 1350 C CA . ARG A 1 172 ? 8.264 2.047 -23.155 1.00 96.88 172 ARG A CA 1
ATOM 1351 C C . ARG A 1 172 ? 8.430 3.534 -23.439 1.00 96.88 172 ARG A C 1
ATOM 1353 O O . ARG A 1 172 ? 9.371 3.923 -24.136 1.00 96.88 172 ARG A O 1
ATOM 1360 N N . ALA A 1 173 ? 7.513 4.352 -22.930 1.00 96.00 173 ALA A N 1
ATOM 1361 C CA . ALA A 1 173 ? 7.416 5.769 -23.268 1.00 96.00 173 ALA A CA 1
ATOM 1362 C C . ALA A 1 173 ? 8.545 6.606 -22.638 1.00 96.00 173 ALA A C 1
ATOM 1364 O O . ALA A 1 173 ? 9.045 7.544 -23.272 1.00 96.00 173 ALA A O 1
ATOM 1365 N N . ARG A 1 174 ? 8.981 6.240 -21.426 1.00 95.31 174 ARG A N 1
ATOM 1366 C CA . ARG A 1 174 ? 10.043 6.879 -20.634 1.00 95.31 174 ARG A CA 1
ATOM 1367 C C . ARG A 1 174 ? 9.875 8.395 -20.612 1.00 95.31 174 ARG A C 1
ATOM 1369 O O . ARG A 1 174 ? 10.794 9.157 -20.941 1.00 95.31 174 ARG A O 1
ATOM 1376 N N . GLN A 1 175 ? 8.648 8.837 -20.369 1.00 94.25 175 GLN A N 1
ATOM 1377 C CA . GLN A 1 175 ? 8.275 10.246 -20.327 1.00 94.25 175 GLN A CA 1
ATOM 1378 C C . GLN A 1 175 ? 8.414 10.817 -18.924 1.00 94.25 175 GLN A C 1
ATOM 1380 O O . GLN A 1 175 ? 8.532 12.035 -18.775 1.00 94.25 175 GLN A O 1
ATOM 1385 N N . LEU A 1 176 ? 8.431 9.964 -17.903 1.00 91.69 176 LEU A N 1
ATOM 1386 C CA . LEU A 1 176 ? 8.530 10.425 -16.536 1.00 91.69 176 LEU A CA 1
ATOM 1387 C C . LEU A 1 176 ? 9.916 10.963 -16.213 1.00 91.69 176 LEU A C 1
ATOM 1389 O O . LEU A 1 176 ? 10.923 10.351 -16.579 1.00 91.69 176 LEU A O 1
ATOM 1393 N N . PRO A 1 177 ? 9.983 12.089 -15.483 1.00 88.75 177 PRO A N 1
ATOM 1394 C CA . PRO A 1 177 ? 11.247 12.572 -14.969 1.00 88.75 177 PRO A CA 1
ATOM 1395 C C . PRO A 1 177 ? 11.762 11.585 -13.922 1.00 88.75 177 PRO A C 1
ATOM 1397 O O . PRO A 1 177 ? 11.077 11.285 -12.941 1.00 88.75 177 PRO A O 1
ATOM 1400 N N . LEU A 1 178 ? 12.980 11.096 -14.132 1.00 88.69 178 LEU A N 1
ATOM 1401 C CA . LEU A 1 178 ? 13.678 10.288 -13.144 1.00 88.69 178 LEU A CA 1
ATOM 1402 C C . LEU A 1 178 ? 14.300 11.185 -12.074 1.00 88.69 178 LEU A C 1
ATOM 1404 O O . LEU A 1 178 ? 14.597 12.366 -12.304 1.00 88.69 178 LEU A O 1
ATOM 1408 N N . LEU A 1 179 ? 14.509 10.616 -10.888 1.00 86.12 179 LEU A N 1
ATOM 1409 C CA . LEU A 1 179 ? 15.180 11.323 -9.809 1.00 86.12 179 LEU A CA 1
ATOM 1410 C C . LEU A 1 179 ? 16.598 11.742 -10.212 1.00 86.12 179 LEU A C 1
ATOM 1412 O O . LEU A 1 179 ? 17.257 11.114 -11.039 1.00 86.12 179 LEU A O 1
ATOM 1416 N N . PHE A 1 180 ? 17.051 12.851 -9.625 1.00 80.75 180 PHE A N 1
ATOM 1417 C CA . PHE A 1 180 ? 18.378 13.434 -9.857 1.00 80.75 180 PHE A CA 1
ATOM 1418 C C . PHE A 1 180 ? 18.695 13.781 -11.324 1.00 80.75 180 PHE A C 1
ATOM 1420 O O . PHE A 1 180 ? 19.854 14.008 -11.660 1.00 80.75 180 PHE A O 1
ATOM 1427 N N . GLY A 1 181 ? 17.683 13.851 -12.199 1.00 78.50 181 GLY A N 1
ATOM 1428 C CA . GLY A 1 181 ? 17.886 14.119 -13.623 1.00 78.50 181 GLY A CA 1
ATOM 1429 C C . GLY A 1 181 ? 18.562 12.965 -14.367 1.00 78.50 181 GLY A C 1
ATOM 1430 O O . GLY A 1 181 ? 19.209 13.204 -15.386 1.00 78.50 181 GLY A O 1
ATOM 1431 N N . ALA A 1 182 ? 18.443 11.733 -13.857 1.00 84.25 182 ALA A N 1
ATOM 1432 C CA . ALA A 1 182 ? 18.985 10.550 -14.516 1.00 84.25 182 ALA A CA 1
ATOM 1433 C C . ALA A 1 182 ? 18.449 10.407 -15.953 1.00 84.25 182 ALA A C 1
ATOM 1435 O O . ALA A 1 182 ? 17.312 10.784 -16.259 1.00 84.25 182 ALA A O 1
ATOM 1436 N N . SER A 1 183 ? 19.279 9.863 -16.850 1.00 87.31 183 SER A N 1
ATOM 1437 C CA . SER A 1 183 ? 18.880 9.649 -18.244 1.00 87.31 183 SER A CA 1
ATOM 1438 C C . SER A 1 183 ? 17.757 8.615 -18.338 1.00 87.31 183 SER A C 1
ATOM 1440 O O . SER A 1 183 ? 17.646 7.718 -17.505 1.00 87.31 183 SER A O 1
ATOM 1442 N N . LYS A 1 184 ? 16.959 8.682 -19.408 1.00 89.62 184 LYS A N 1
ATOM 1443 C CA . LYS A 1 184 ? 15.865 7.731 -19.675 1.00 89.62 184 LYS A CA 1
ATOM 1444 C C . LYS A 1 184 ? 16.316 6.265 -19.711 1.00 89.62 184 LYS A C 1
ATOM 1446 O O . LYS A 1 184 ? 15.491 5.373 -19.534 1.00 89.62 184 LYS A O 1
ATOM 1451 N N . ASP A 1 185 ? 17.602 6.007 -19.925 1.00 89.50 185 ASP A N 1
ATOM 1452 C CA . ASP A 1 185 ? 18.170 4.656 -19.952 1.00 89.50 185 ASP A CA 1
ATOM 1453 C C . ASP A 1 185 ? 18.267 4.029 -18.552 1.00 89.50 185 ASP A C 1
ATOM 1455 O O . ASP A 1 185 ? 18.430 2.818 -18.430 1.00 89.50 185 ASP A O 1
ATOM 1459 N N . HIS A 1 186 ? 18.095 4.821 -17.489 1.00 91.81 186 HIS A N 1
ATOM 1460 C CA . HIS A 1 186 ? 18.017 4.341 -16.107 1.00 91.81 186 HIS A CA 1
ATOM 1461 C C . HIS A 1 186 ? 16.610 3.905 -15.680 1.00 91.81 186 HIS A C 1
ATOM 1463 O O . HIS A 1 186 ? 16.425 3.525 -14.533 1.00 91.81 186 HIS A O 1
ATOM 1469 N N . HIS A 1 187 ? 15.611 3.932 -16.566 1.00 96.69 187 HIS A N 1
ATOM 1470 C CA . HIS A 1 187 ? 14.253 3.532 -16.204 1.00 96.69 187 HIS A CA 1
ATOM 1471 C C . HIS A 1 187 ? 14.190 2.027 -15.871 1.00 96.69 187 HIS A C 1
ATOM 1473 O O . HIS A 1 187 ? 14.448 1.177 -16.727 1.00 96.69 187 HIS A O 1
ATOM 1479 N N . ASP A 1 188 ? 13.797 1.674 -14.646 1.00 97.19 188 ASP A N 1
ATOM 1480 C CA . ASP A 1 188 ? 13.927 0.297 -14.136 1.00 97.19 188 ASP A CA 1
ATOM 1481 C C . ASP A 1 188 ? 13.078 -0.697 -14.917 1.00 97.19 188 ASP A C 1
ATOM 1483 O O . ASP A 1 188 ? 13.563 -1.736 -15.358 1.00 97.19 188 ASP A O 1
ATOM 1487 N N . TRP A 1 189 ? 11.801 -0.365 -15.126 1.00 98.00 189 TRP A N 1
ATOM 1488 C CA . TRP A 1 189 ? 10.873 -1.246 -15.834 1.00 98.00 189 TRP A CA 1
ATOM 1489 C C . TRP A 1 189 ? 11.192 -1.380 -17.323 1.00 98.00 189 TRP A C 1
ATOM 1491 O O . TRP A 1 189 ? 11.013 -2.466 -17.867 1.00 98.00 189 TRP A O 1
ATOM 1501 N N . TRP A 1 190 ? 11.749 -0.344 -17.961 1.00 98.06 190 TRP A N 1
ATOM 1502 C CA . TRP A 1 190 ? 12.294 -0.465 -19.315 1.00 98.06 190 TRP A CA 1
ATOM 1503 C C . TRP A 1 190 ? 13.427 -1.495 -19.356 1.00 98.06 190 TRP A C 1
ATOM 1505 O O . TRP A 1 190 ? 13.406 -2.413 -20.173 1.00 98.06 190 TRP A O 1
ATOM 1515 N N . ASN A 1 191 ? 14.381 -1.378 -18.429 1.00 97.75 191 ASN A N 1
ATOM 1516 C CA . ASN A 1 191 ? 15.522 -2.281 -18.327 1.00 97.75 191 ASN A CA 1
ATOM 1517 C C . ASN A 1 191 ? 15.089 -3.724 -18.026 1.00 97.75 191 ASN A C 1
ATOM 1519 O O . ASN A 1 191 ? 15.504 -4.657 -18.715 1.00 97.75 191 ASN A O 1
ATOM 1523 N N . LEU A 1 192 ? 14.245 -3.917 -17.008 1.00 97.88 192 LEU A N 1
ATOM 1524 C CA . LEU A 1 192 ? 13.755 -5.229 -16.584 1.00 97.88 192 LEU A CA 1
ATOM 1525 C C . LEU A 1 192 ? 12.975 -5.928 -17.693 1.00 97.88 192 LEU A C 1
ATOM 1527 O O . LEU A 1 192 ? 13.303 -7.059 -18.046 1.00 97.88 192 LEU A O 1
ATOM 1531 N N . LEU A 1 193 ? 11.961 -5.261 -18.250 1.00 97.94 193 LEU A N 1
ATOM 1532 C CA . LEU A 1 193 ? 11.124 -5.858 -19.284 1.00 97.94 193 LEU A CA 1
ATOM 1533 C C . LEU A 1 193 ? 11.892 -6.033 -20.593 1.00 97.94 193 LEU A C 1
ATOM 1535 O O . LEU A 1 193 ? 11.719 -7.052 -21.249 1.00 97.94 193 LEU A O 1
ATOM 1539 N N . GLY A 1 194 ? 12.783 -5.101 -20.942 1.00 97.62 194 GLY A N 1
ATOM 1540 C CA . GLY A 1 194 ? 13.645 -5.220 -22.117 1.00 97.62 194 GLY A CA 1
ATOM 1541 C C . GLY A 1 194 ? 14.572 -6.432 -22.039 1.00 97.62 194 GLY A C 1
ATOM 1542 O O . GLY A 1 194 ? 14.676 -7.188 -22.998 1.00 97.62 194 GLY A O 1
ATOM 1543 N N . LYS A 1 195 ? 15.191 -6.686 -20.878 1.00 97.12 195 LYS A N 1
ATOM 1544 C CA . LYS A 1 195 ? 16.038 -7.876 -20.690 1.00 97.12 195 LYS A CA 1
ATOM 1545 C C . LYS A 1 195 ? 15.254 -9.188 -20.753 1.00 97.12 195 LYS A C 1
ATOM 1547 O O . LYS A 1 195 ? 15.818 -10.211 -21.132 1.00 97.12 195 LYS A O 1
ATOM 1552 N N . LEU A 1 196 ? 13.991 -9.168 -20.335 1.00 97.12 196 LEU A N 1
ATOM 1553 C CA . LEU A 1 196 ? 13.110 -10.335 -20.347 1.00 97.12 196 LEU A CA 1
ATOM 1554 C C . LEU A 1 196 ? 12.375 -10.526 -21.680 1.00 97.12 196 LEU A C 1
ATOM 1556 O O . LEU A 1 196 ? 11.653 -11.508 -21.805 1.00 97.12 196 LEU A O 1
ATOM 1560 N N . ASP A 1 197 ? 12.549 -9.614 -22.640 1.00 97.50 197 ASP A N 1
ATOM 1561 C CA . ASP A 1 197 ? 11.785 -9.567 -23.894 1.00 97.50 197 ASP A CA 1
ATOM 1562 C C . ASP A 1 197 ? 10.260 -9.462 -23.668 1.00 97.50 197 ASP A C 1
ATOM 1564 O O . ASP A 1 197 ? 9.444 -10.060 -24.358 1.00 97.50 197 ASP A O 1
ATOM 1568 N N . LEU A 1 198 ? 9.863 -8.696 -22.644 1.00 97.94 198 LEU A N 1
ATOM 1569 C CA . LEU A 1 198 ? 8.471 -8.504 -22.210 1.00 97.94 198 LEU A CA 1
ATOM 1570 C C . LEU A 1 198 ? 8.024 -7.037 -22.269 1.00 97.94 198 LEU A C 1
ATOM 1572 O O . LEU A 1 198 ? 7.056 -6.646 -21.617 1.00 97.94 198 LEU A O 1
ATOM 1576 N N . LEU A 1 199 ? 8.737 -6.197 -23.019 1.00 97.25 199 LEU A N 1
ATOM 1577 C CA . LEU A 1 199 ? 8.524 -4.748 -23.013 1.00 97.25 199 LEU A CA 1
ATOM 1578 C C . LEU A 1 199 ? 7.124 -4.342 -23.514 1.00 97.25 199 LEU A C 1
ATOM 1580 O O . LEU A 1 199 ? 6.582 -3.330 -23.081 1.00 97.25 199 LEU A O 1
ATOM 1584 N N . GLU A 1 200 ? 6.508 -5.152 -24.375 1.00 97.69 200 GLU A N 1
ATOM 1585 C CA . GLU A 1 200 ? 5.136 -4.950 -24.862 1.00 97.69 200 GLU A CA 1
ATOM 1586 C C . GLU A 1 200 ? 4.044 -5.147 -23.794 1.00 97.69 200 GLU A C 1
ATOM 1588 O O . GLU A 1 200 ? 2.923 -4.674 -23.976 1.00 97.69 200 GLU A O 1
ATOM 1593 N N . TYR A 1 201 ? 4.369 -5.802 -22.673 1.00 98.06 201 TYR A N 1
ATOM 1594 C CA . TYR A 1 201 ? 3.429 -6.107 -21.590 1.00 98.06 201 TYR A CA 1
ATOM 1595 C C . TYR A 1 201 ? 3.382 -5.036 -20.490 1.00 98.06 201 TYR A C 1
ATOM 1597 O O . TYR A 1 201 ? 2.701 -5.238 -19.484 1.00 98.06 201 TYR A O 1
ATOM 1605 N N . ASP A 1 202 ? 4.073 -3.907 -20.649 1.00 98.06 202 ASP A N 1
ATOM 1606 C CA . ASP A 1 202 ? 4.110 -2.813 -19.669 1.00 98.06 202 ASP A CA 1
ATOM 1607 C C . ASP A 1 202 ? 2.710 -2.343 -19.224 1.00 98.06 202 ASP A C 1
ATOM 1609 O O . ASP A 1 202 ? 2.422 -2.345 -18.027 1.00 98.06 202 ASP A O 1
ATOM 1613 N N . HIS A 1 203 ? 1.792 -2.070 -20.156 1.00 98.31 203 HIS A N 1
ATOM 1614 C CA . HIS A 1 203 ? 0.419 -1.647 -19.847 1.00 98.31 203 HIS A CA 1
ATOM 1615 C C . HIS A 1 203 ? -0.403 -2.740 -19.148 1.00 98.31 203 HIS A C 1
ATOM 1617 O O . HIS A 1 203 ? -1.231 -2.458 -18.272 1.00 98.31 203 HIS A O 1
ATOM 1623 N N . LEU A 1 204 ? -0.185 -4.011 -19.512 1.00 98.44 204 LEU A N 1
ATOM 1624 C CA . LEU A 1 204 ? -0.855 -5.137 -18.860 1.00 98.44 204 LEU A CA 1
ATOM 1625 C C . LEU A 1 204 ? -0.377 -5.269 -17.412 1.00 98.44 204 LEU A C 1
ATOM 1627 O O . LEU A 1 204 ? -1.194 -5.360 -16.496 1.00 98.44 204 LEU A O 1
ATOM 1631 N N . LEU A 1 205 ? 0.939 -5.243 -17.197 1.00 98.38 205 LEU A N 1
ATOM 1632 C CA . LEU A 1 205 ? 1.536 -5.316 -15.866 1.00 98.38 205 LEU A CA 1
ATOM 1633 C C . LEU A 1 205 ? 1.123 -4.120 -15.008 1.00 98.38 205 LEU A C 1
ATOM 1635 O O . LEU A 1 205 ? 0.739 -4.311 -13.854 1.00 98.38 205 LEU A O 1
ATOM 1639 N N . ALA A 1 206 ? 1.109 -2.913 -15.574 1.00 98.44 206 ALA A N 1
ATOM 1640 C CA . ALA A 1 206 ? 0.594 -1.723 -14.912 1.00 98.44 206 ALA A CA 1
ATOM 1641 C C . ALA A 1 206 ? -0.862 -1.916 -14.465 1.00 98.44 206 ALA A C 1
ATOM 1643 O O . ALA A 1 206 ? -1.192 -1.697 -13.298 1.00 98.44 206 ALA A O 1
ATOM 1644 N N . SER A 1 207 ? -1.727 -2.416 -15.350 1.00 98.38 207 SER A N 1
ATOM 1645 C CA . SER A 1 207 ? -3.136 -2.679 -15.034 1.00 98.38 207 SER A CA 1
ATOM 1646 C C . SER A 1 207 ? -3.303 -3.714 -13.917 1.00 98.38 207 SER A C 1
ATOM 1648 O O . SER A 1 207 ? -4.107 -3.514 -13.005 1.00 98.38 207 SER A O 1
ATOM 1650 N N . LEU A 1 208 ? -2.516 -4.796 -13.939 1.00 98.62 208 LEU A N 1
ATOM 1651 C CA . LEU A 1 208 ? -2.530 -5.827 -12.896 1.00 98.62 208 LEU A CA 1
ATOM 1652 C C . LEU A 1 208 ? -2.063 -5.278 -11.543 1.00 98.62 208 LEU A C 1
ATOM 1654 O O . LEU A 1 208 ? -2.703 -5.531 -10.521 1.00 98.62 208 LEU A O 1
ATOM 1658 N N . VAL A 1 209 ? -0.982 -4.495 -11.528 1.00 98.56 209 VAL A N 1
ATOM 1659 C CA . VAL A 1 209 ? -0.435 -3.880 -10.310 1.00 98.56 209 VAL A CA 1
ATOM 1660 C C . VAL A 1 209 ? -1.393 -2.829 -9.742 1.00 98.56 209 VAL A C 1
ATOM 1662 O O . VAL A 1 209 ? -1.637 -2.811 -8.533 1.00 98.56 209 VAL A O 1
ATOM 1665 N N . SER A 1 210 ? -2.011 -2.013 -10.599 1.00 98.38 210 SER A N 1
ATOM 1666 C CA . SER A 1 210 ? -3.058 -1.063 -10.204 1.00 98.38 210 SER A CA 1
ATOM 1667 C C . SER A 1 210 ? -4.269 -1.787 -9.608 1.00 98.38 210 SER A C 1
ATOM 1669 O O . SER A 1 210 ? -4.711 -1.463 -8.503 1.00 98.38 210 SER A O 1
ATOM 1671 N N . GLY A 1 211 ? -4.752 -2.839 -10.279 1.00 98.50 211 GLY A N 1
ATOM 1672 C CA . GLY A 1 211 ? -5.853 -3.675 -9.802 1.00 98.50 211 GLY A CA 1
ATOM 1673 C C . GLY A 1 211 ? -5.562 -4.329 -8.449 1.00 98.50 211 GLY A C 1
ATOM 1674 O O . GLY A 1 211 ? -6.411 -4.295 -7.555 1.00 98.50 211 GLY A O 1
ATOM 1675 N N . ALA A 1 212 ? -4.349 -4.852 -8.251 1.00 98.62 212 ALA A N 1
ATOM 1676 C CA . ALA A 1 212 ? -3.912 -5.396 -6.967 1.00 98.62 212 ALA A CA 1
ATOM 1677 C C . ALA A 1 212 ? -3.930 -4.329 -5.858 1.00 98.62 212 ALA A C 1
ATOM 1679 O O . ALA A 1 212 ? -4.426 -4.589 -4.759 1.00 98.62 212 ALA A O 1
ATOM 1680 N N . GLY A 1 213 ? -3.461 -3.113 -6.158 1.00 98.38 213 GLY A N 1
ATOM 1681 C CA . GLY A 1 213 ? -3.532 -1.978 -5.239 1.00 98.38 213 GLY A CA 1
ATOM 1682 C C . GLY A 1 213 ? -4.969 -1.622 -4.848 1.00 98.38 213 GLY A C 1
ATOM 1683 O O . GLY A 1 213 ? -5.263 -1.471 -3.661 1.00 98.38 213 GLY A O 1
ATOM 1684 N N . VAL A 1 214 ? -5.887 -1.574 -5.818 1.00 98.50 214 VAL A N 1
ATOM 1685 C CA . VAL A 1 214 ? -7.320 -1.318 -5.580 1.00 98.50 214 VAL A CA 1
ATOM 1686 C C . VAL A 1 214 ? -7.942 -2.388 -4.684 1.00 98.50 214 VAL A C 1
ATOM 1688 O O . VAL A 1 214 ? -8.602 -2.056 -3.698 1.00 98.50 214 VAL A O 1
ATOM 1691 N N . VAL A 1 215 ? -7.714 -3.669 -4.985 1.00 98.56 215 VAL A N 1
ATOM 1692 C CA . VAL A 1 215 ? -8.231 -4.787 -4.177 1.00 98.56 215 VAL A CA 1
ATOM 1693 C C . VAL A 1 215 ? -7.722 -4.698 -2.739 1.00 98.56 215 VAL A C 1
ATOM 1695 O O . VAL A 1 215 ? -8.501 -4.875 -1.799 1.00 98.56 215 VAL A O 1
ATOM 1698 N N . LEU A 1 216 ? -6.441 -4.372 -2.556 1.00 98.25 216 LEU A N 1
ATOM 1699 C CA . LEU A 1 216 ? -5.830 -4.252 -1.237 1.00 98.25 216 LEU A CA 1
ATOM 1700 C C . LEU A 1 216 ? -6.443 -3.108 -0.415 1.00 98.25 216 LEU A C 1
ATOM 1702 O O . LEU A 1 216 ? -6.792 -3.314 0.749 1.00 98.25 216 LEU A O 1
ATOM 1706 N N . VAL A 1 217 ? -6.643 -1.931 -1.024 1.00 97.88 217 VAL A N 1
ATOM 1707 C CA . VAL A 1 217 ? -7.309 -0.793 -0.366 1.00 97.88 217 VAL A CA 1
ATOM 1708 C C . VAL A 1 217 ? -8.749 -1.149 -0.002 1.00 97.88 217 VAL A C 1
ATOM 1710 O O . VAL A 1 217 ? -9.144 -0.960 1.147 1.00 97.88 217 VAL A O 1
ATOM 1713 N N . ILE A 1 218 ? -9.531 -1.708 -0.932 1.00 98.19 218 ILE A N 1
ATOM 1714 C CA . ILE A 1 218 ? -10.930 -2.088 -0.673 1.00 98.19 218 ILE A CA 1
ATOM 1715 C C . ILE A 1 218 ? -11.012 -3.109 0.467 1.00 98.19 218 ILE A C 1
ATOM 1717 O O . ILE A 1 218 ? -11.840 -2.955 1.367 1.00 98.19 218 ILE A O 1
ATOM 1721 N N . GLY A 1 219 ? -10.139 -4.120 0.470 1.00 97.50 219 GLY A N 1
ATOM 1722 C CA . GLY A 1 219 ? -10.075 -5.119 1.535 1.00 97.50 219 GLY A CA 1
ATOM 1723 C C . GLY A 1 219 ? -9.758 -4.503 2.900 1.00 97.50 219 GLY A C 1
ATOM 1724 O O . GLY A 1 219 ? -10.447 -4.786 3.884 1.00 97.50 219 GLY A O 1
ATOM 1725 N N . ALA A 1 220 ? -8.765 -3.612 2.959 1.00 96.00 220 ALA A N 1
ATOM 1726 C CA . ALA A 1 220 ? -8.389 -2.920 4.189 1.00 96.00 220 ALA A CA 1
ATOM 1727 C C . ALA A 1 220 ? -9.506 -1.993 4.702 1.00 96.00 220 ALA A C 1
ATOM 1729 O O . ALA A 1 220 ? -9.789 -1.985 5.900 1.00 96.00 220 ALA A O 1
ATOM 1730 N N . VAL A 1 221 ? -10.194 -1.274 3.808 1.00 94.94 221 VAL A N 1
ATOM 1731 C CA . VAL A 1 221 ? -11.344 -0.417 4.141 1.00 94.94 221 VAL A CA 1
ATOM 1732 C C . VAL A 1 221 ? -12.514 -1.232 4.660 1.00 94.94 221 VAL A C 1
ATOM 1734 O O . VAL A 1 221 ? -13.077 -0.887 5.697 1.00 94.94 221 VAL A O 1
ATOM 1737 N N . ALA A 1 222 ? -12.873 -2.320 3.978 1.00 95.00 222 ALA A N 1
ATOM 1738 C CA . ALA A 1 222 ? -13.962 -3.187 4.406 1.00 95.00 222 ALA A CA 1
ATOM 1739 C C . ALA A 1 222 ? -13.702 -3.726 5.821 1.00 95.00 222 ALA A C 1
ATOM 1741 O O . ALA A 1 222 ? -14.570 -3.637 6.692 1.00 95.00 222 ALA A O 1
ATOM 1742 N N . LEU A 1 223 ? -12.481 -4.200 6.087 1.00 91.50 223 LEU A N 1
ATOM 1743 C CA . LEU A 1 223 ? -12.089 -4.666 7.415 1.00 91.50 223 LEU A CA 1
ATOM 1744 C C . LEU A 1 223 ? -12.021 -3.518 8.439 1.00 91.50 223 LEU A C 1
ATOM 1746 O O . LEU A 1 223 ? -12.405 -3.696 9.595 1.00 91.50 223 LEU A O 1
ATOM 1750 N N . GLY A 1 224 ? -11.605 -2.323 8.025 1.00 90.31 224 GLY A N 1
ATOM 1751 C CA . GLY A 1 224 ? -11.624 -1.108 8.838 1.00 90.31 224 GLY A CA 1
ATOM 1752 C C . GLY A 1 224 ? -13.031 -0.733 9.301 1.00 90.31 224 GLY A C 1
ATOM 1753 O O . GLY A 1 224 ? -13.260 -0.543 10.495 1.00 90.31 224 GLY A O 1
ATOM 1754 N N . VAL A 1 225 ? -13.997 -0.724 8.381 1.00 90.12 225 VAL A N 1
ATOM 1755 C CA . VAL A 1 225 ? -15.414 -0.471 8.679 1.00 90.12 225 VAL A CA 1
ATOM 1756 C C . VAL A 1 225 ? -15.971 -1.546 9.609 1.00 90.12 225 VA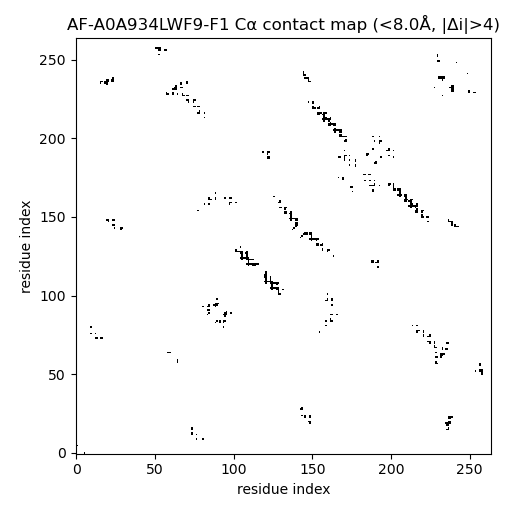L A C 1
ATOM 1758 O O . VAL A 1 225 ? -16.578 -1.218 10.626 1.00 90.12 225 VAL A O 1
ATOM 1761 N N . VAL A 1 226 ? -15.726 -2.828 9.326 1.00 87.38 226 VAL A N 1
ATOM 1762 C CA . VAL A 1 226 ? -16.185 -3.927 10.193 1.00 87.38 226 VAL A CA 1
ATOM 1763 C C . VAL A 1 226 ? -15.605 -3.789 11.603 1.00 87.38 226 VAL A C 1
ATOM 1765 O O . VAL A 1 226 ? -16.331 -3.868 12.593 1.00 87.38 226 VAL A O 1
ATOM 1768 N N . THR A 1 227 ? -14.303 -3.535 11.723 1.00 83.81 227 THR A N 1
ATOM 1769 C CA . THR A 1 227 ? -13.639 -3.419 13.029 1.00 83.81 227 THR A CA 1
ATOM 1770 C C . THR A 1 227 ? -14.005 -2.145 13.786 1.00 83.81 227 THR A C 1
ATOM 1772 O O . THR A 1 227 ? -13.859 -2.131 15.008 1.00 83.81 227 THR A O 1
ATOM 1775 N N . ALA A 1 228 ? -14.481 -1.091 13.119 1.00 84.69 228 ALA A N 1
ATOM 1776 C CA . ALA A 1 228 ? -15.015 0.103 13.779 1.00 84.69 228 ALA A CA 1
ATOM 1777 C C . ALA A 1 228 ? -16.318 -0.199 14.542 1.00 84.69 228 ALA A C 1
ATOM 1779 O O . ALA A 1 228 ? -16.549 0.372 15.603 1.00 84.69 228 ALA A O 1
ATOM 1780 N N . TRP A 1 229 ? -17.135 -1.126 14.030 1.00 82.62 229 TRP A N 1
ATOM 1781 C CA . TRP A 1 229 ? -18.433 -1.491 14.612 1.00 82.62 229 TRP A CA 1
ATOM 1782 C C . TRP A 1 229 ? -18.403 -2.730 15.509 1.00 82.62 229 TRP A C 1
ATOM 1784 O O . TRP A 1 229 ? -19.292 -2.906 16.337 1.00 82.62 229 TRP A O 1
ATOM 1794 N N . VAL A 1 230 ? -17.420 -3.617 15.338 1.00 77.38 230 VAL A N 1
ATOM 1795 C CA . VAL A 1 230 ? -17.342 -4.874 16.104 1.00 77.38 230 VAL A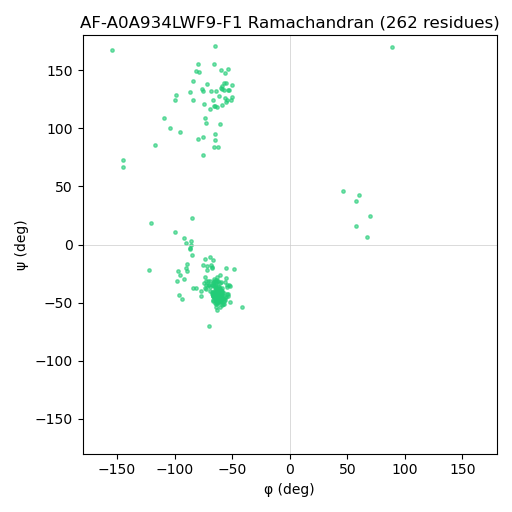 CA 1
ATOM 1796 C C . VAL A 1 230 ? -16.400 -4.769 17.303 1.00 77.38 230 VAL A C 1
ATOM 1798 O O . VAL A 1 230 ? -16.612 -5.438 18.317 1.00 77.38 230 VAL A O 1
ATOM 1801 N N . LEU A 1 231 ? -15.347 -3.950 17.215 1.00 74.69 231 LEU A N 1
ATOM 1802 C CA . LEU A 1 231 ? -14.358 -3.835 18.286 1.00 74.69 231 LEU A CA 1
ATOM 1803 C C . LEU A 1 231 ? -14.639 -2.592 19.139 1.00 74.69 231 LEU A C 1
ATOM 1805 O O . LEU A 1 231 ? -14.632 -1.487 18.594 1.00 74.69 231 LEU A O 1
ATOM 1809 N N . PRO A 1 232 ? -14.811 -2.737 20.470 1.00 64.38 232 PRO A N 1
ATOM 1810 C CA . PRO A 1 232 ? -15.021 -1.601 21.356 1.00 64.38 232 PRO A CA 1
ATOM 1811 C C . PRO A 1 232 ? -13.872 -0.603 21.226 1.00 64.38 232 PRO A C 1
ATOM 1813 O O . PRO A 1 232 ? -12.697 -0.955 21.386 1.00 64.38 232 PRO A O 1
ATOM 1816 N N . ARG A 1 233 ? -14.216 0.652 20.953 1.00 65.62 233 ARG A N 1
ATOM 1817 C CA . ARG A 1 233 ? -13.261 1.756 20.879 1.00 65.62 233 ARG A CA 1
ATOM 1818 C C . ARG A 1 233 ? -13.281 2.518 22.190 1.00 65.62 233 ARG A C 1
ATOM 1820 O O . ARG A 1 233 ? -14.340 2.905 22.670 1.00 65.62 233 ARG A O 1
ATOM 1827 N N . THR A 1 234 ? -12.102 2.721 22.771 1.00 59.97 234 THR A N 1
ATOM 1828 C CA . THR A 1 234 ? -11.957 3.550 23.981 1.00 59.97 234 THR A CA 1
ATOM 1829 C C . THR A 1 234 ? -11.660 5.006 23.625 1.00 59.97 234 THR A C 1
ATOM 1831 O O . THR A 1 234 ? -12.053 5.901 24.367 1.00 59.97 234 THR A O 1
ATOM 1834 N N . ARG A 1 235 ? -10.993 5.251 22.485 1.00 59.72 235 ARG A N 1
ATOM 1835 C CA . ARG A 1 235 ? -10.725 6.562 21.854 1.00 59.72 235 ARG A CA 1
ATOM 1836 C C . ARG A 1 235 ? -10.534 6.393 20.341 1.00 59.72 235 ARG A C 1
ATOM 1838 O O . ARG A 1 235 ? -10.346 5.269 19.877 1.00 59.72 235 ARG A O 1
ATOM 1845 N N . LEU A 1 236 ? -10.541 7.500 19.600 1.00 54.94 236 LEU A N 1
ATOM 1846 C CA . LEU A 1 236 ? -10.402 7.546 18.137 1.00 54.94 236 LEU A CA 1
ATOM 1847 C C . LEU A 1 236 ? -9.132 6.829 17.666 1.00 54.94 236 LEU A C 1
ATOM 1849 O O . LEU A 1 236 ? -8.047 7.118 18.165 1.00 54.94 236 LEU A O 1
ATOM 1853 N N . GLY A 1 237 ? -9.283 5.848 16.771 1.00 48.00 237 GLY A N 1
ATOM 1854 C CA . GLY A 1 237 ? -8.194 5.012 16.260 1.00 48.00 237 GLY A CA 1
ATOM 1855 C C . GLY A 1 237 ? -7.556 4.081 17.292 1.00 48.00 237 GLY A C 1
ATOM 1856 O O . GLY A 1 237 ? -6.579 3.407 16.982 1.00 48.00 237 GLY A O 1
ATOM 1857 N N . THR A 1 238 ? -8.103 4.002 18.509 1.00 54.31 238 THR A N 1
ATOM 1858 C CA . THR A 1 238 ? -7.608 3.087 19.533 1.00 54.31 238 THR A CA 1
ATOM 1859 C C . THR A 1 238 ? -8.581 1.950 19.767 1.00 54.31 238 THR A C 1
ATOM 1861 O O . THR A 1 238 ? -9.647 2.085 20.380 1.00 54.31 238 THR A O 1
ATOM 1864 N N . VAL A 1 239 ? -8.159 0.781 19.312 1.00 57.25 239 VAL A N 1
ATOM 1865 C CA . VAL A 1 239 ? -8.853 -0.467 19.601 1.00 57.25 239 VAL A CA 1
ATOM 1866 C C . VAL A 1 239 ? -8.430 -0.936 20.988 1.00 57.25 239 VAL A C 1
ATOM 1868 O O . VAL A 1 239 ? -7.307 -0.673 21.442 1.00 57.25 239 VAL A O 1
ATOM 1871 N N . VAL A 1 240 ? -9.319 -1.635 21.695 1.00 56.66 240 VAL A N 1
ATOM 1872 C CA . VAL A 1 240 ? -8.872 -2.523 22.774 1.00 56.66 240 VAL A CA 1
ATOM 1873 C C . VAL A 1 240 ? -7.860 -3.490 22.161 1.00 56.66 240 VAL A C 1
ATOM 1875 O O . VAL A 1 240 ? -8.164 -4.162 21.174 1.00 56.66 240 VAL A O 1
ATOM 1878 N N . ARG A 1 241 ? -6.636 -3.521 22.701 1.00 57.34 241 ARG A N 1
ATOM 1879 C CA . ARG A 1 241 ? -5.627 -4.467 22.224 1.00 57.34 241 ARG A CA 1
ATOM 1880 C C . ARG A 1 241 ? -6.159 -5.875 22.350 1.00 57.34 241 ARG A C 1
ATOM 1882 O O . ARG A 1 241 ? -6.766 -6.228 23.356 1.00 57.34 241 ARG A O 1
ATOM 1889 N N . TYR A 1 242 ? -5.888 -6.673 21.337 1.00 55.62 242 TYR A N 1
ATOM 1890 C CA . TYR A 1 242 ? -6.239 -8.071 21.376 1.00 55.62 242 TYR A CA 1
ATOM 1891 C C . TYR A 1 242 ? -5.126 -8.873 22.044 1.00 55.62 242 TYR A C 1
ATOM 1893 O O . TYR A 1 242 ? -3.949 -8.733 21.709 1.00 55.62 242 TYR A O 1
ATOM 1901 N N . GLU A 1 243 ? -5.510 -9.725 22.993 1.00 50.28 243 GLU A N 1
ATOM 1902 C CA . GLU A 1 243 ? -4.668 -10.840 23.424 1.00 50.28 243 GLU A CA 1
ATOM 1903 C C . GLU A 1 243 ? -4.490 -11.832 22.258 1.00 50.28 243 GLU A C 1
ATOM 1905 O O . GLU A 1 243 ? -5.176 -11.728 21.236 1.00 50.28 243 GLU A O 1
ATOM 1910 N N . GLU A 1 244 ? -3.607 -12.830 22.392 1.00 51.69 244 GLU A N 1
ATOM 1911 C CA . GLU A 1 244 ? -3.359 -13.862 21.359 1.00 51.69 244 GLU A CA 1
ATOM 1912 C C . GLU A 1 244 ? -4.637 -14.512 20.796 1.00 51.69 244 GLU A C 1
ATOM 1914 O O . GLU A 1 244 ? -4.664 -15.025 19.680 1.00 51.69 244 GLU A O 1
ATOM 1919 N N . LYS A 1 245 ? -5.736 -14.423 21.544 1.00 59.66 245 LYS A N 1
ATOM 1920 C CA . LYS A 1 245 ? -7.061 -14.936 21.221 1.00 59.66 245 LYS A CA 1
ATOM 1921 C C . LYS A 1 245 ? -7.916 -13.993 20.351 1.00 59.66 245 LYS A C 1
ATOM 1923 O O . LYS A 1 245 ? -9.130 -14.158 20.373 1.00 59.66 245 LYS A O 1
ATOM 1928 N N . PHE A 1 246 ? -7.352 -13.054 19.571 1.00 62.12 246 PHE A N 1
ATOM 1929 C CA . PHE A 1 246 ? -8.111 -12.108 18.713 1.00 62.12 246 PHE A CA 1
ATOM 1930 C C . PHE A 1 246 ? -9.281 -12.757 17.977 1.00 62.12 246 PHE A C 1
ATOM 1932 O O . PHE A 1 246 ? -10.414 -12.308 18.117 1.00 62.12 246 PHE A O 1
ATOM 1939 N N . TRP A 1 247 ? -9.018 -13.844 17.247 1.00 58.56 247 TRP A N 1
ATOM 1940 C CA . TRP A 1 247 ? -10.048 -14.557 16.496 1.00 58.56 247 TRP A CA 1
ATOM 1941 C C . TRP A 1 247 ? -11.141 -15.118 17.400 1.00 58.56 247 TRP A C 1
ATOM 1943 O O . TRP A 1 247 ? -12.310 -15.046 17.046 1.00 58.56 247 TRP A O 1
ATOM 1953 N N . ARG A 1 248 ? -10.798 -15.597 18.601 1.00 63.88 248 ARG A N 1
ATOM 1954 C CA . ARG A 1 248 ? -11.794 -16.052 19.579 1.00 63.88 248 ARG A CA 1
ATOM 1955 C C . ARG A 1 248 ? -12.600 -14.886 20.128 1.00 63.88 248 ARG A C 1
ATOM 1957 O O . ARG A 1 248 ? -13.801 -15.030 20.261 1.00 63.88 248 ARG A O 1
ATOM 1964 N N . THR A 1 249 ? -11.984 -13.739 20.408 1.00 63.41 249 THR A N 1
ATOM 1965 C CA . THR A 1 249 ? -12.698 -12.538 20.868 1.00 63.41 249 THR A CA 1
ATOM 1966 C C . THR A 1 249 ? -13.606 -11.980 19.779 1.00 63.41 249 THR A C 1
ATOM 1968 O O . THR A 1 249 ? -14.740 -11.621 20.069 1.00 63.41 249 THR A O 1
ATOM 1971 N N . LEU A 1 250 ? -13.142 -11.950 18.528 1.00 67.25 250 LEU A N 1
ATOM 1972 C CA . LEU A 1 250 ? -13.926 -11.521 17.376 1.00 67.25 250 LEU A CA 1
ATOM 1973 C C . LEU A 1 250 ? -15.109 -12.465 17.147 1.00 67.25 250 LEU A C 1
ATOM 1975 O O . LEU A 1 250 ? -16.242 -12.007 17.094 1.00 67.25 250 LEU A O 1
ATOM 1979 N N . VAL A 1 251 ? -14.866 -13.777 17.088 1.00 68.62 251 VAL A N 1
ATOM 1980 C CA . VAL A 1 251 ? -15.922 -14.793 16.955 1.00 68.62 251 VAL A CA 1
ATOM 1981 C C . VAL A 1 251 ? -16.880 -14.740 18.145 1.00 68.62 251 VAL A C 1
ATOM 1983 O O . VAL A 1 251 ? -18.089 -14.770 17.941 1.00 68.62 251 VAL A O 1
ATOM 1986 N N . LYS A 1 252 ? -16.369 -14.590 19.374 1.00 67.50 252 LYS A N 1
ATOM 1987 C CA . LYS A 1 252 ? -17.187 -14.452 20.584 1.00 67.50 252 LYS A CA 1
ATOM 1988 C C . LYS A 1 252 ? -18.066 -13.211 20.504 1.00 67.50 252 LYS A C 1
ATOM 1990 O O . LYS A 1 252 ? -19.262 -13.332 20.713 1.00 67.50 252 LYS A O 1
ATOM 1995 N N . ARG A 1 253 ? -17.519 -12.051 20.138 1.00 65.56 253 ARG A N 1
ATOM 1996 C CA . ARG A 1 253 ? -18.282 -10.806 19.953 1.00 65.56 253 ARG A CA 1
ATOM 1997 C C . ARG A 1 253 ? -19.338 -10.948 18.869 1.00 65.56 253 ARG A C 1
ATOM 1999 O O . ARG A 1 253 ? -20.484 -10.598 19.105 1.00 65.56 253 ARG A O 1
ATOM 2006 N N . LEU A 1 254 ? -18.973 -11.501 17.714 1.00 65.19 254 LEU A N 1
ATOM 2007 C CA . LEU A 1 254 ? -19.921 -11.789 16.638 1.00 65.19 254 LEU A CA 1
ATOM 2008 C C . LEU A 1 254 ? -21.021 -12.760 17.098 1.00 65.19 254 LEU A C 1
ATOM 2010 O O . LEU A 1 254 ? -22.155 -12.624 16.653 1.00 65.19 254 LEU A O 1
ATOM 2014 N N . SER A 1 255 ? -20.710 -13.692 18.009 1.00 65.50 255 SER A N 1
ATOM 2015 C CA . SER A 1 255 ? -21.699 -14.594 18.611 1.00 65.50 255 SER A CA 1
ATOM 2016 C C . SER A 1 255 ? -22.562 -13.935 19.694 1.00 65.50 255 SER A C 1
ATOM 2018 O O . SER A 1 255 ? -23.764 -14.140 19.678 1.00 65.50 255 SER A O 1
ATOM 2020 N N . GLU A 1 256 ? -21.995 -13.088 20.562 1.00 63.28 256 GLU A N 1
ATOM 2021 C CA . GLU A 1 256 ? -22.730 -12.290 21.564 1.00 63.28 256 GLU A CA 1
ATOM 2022 C C . GLU A 1 256 ? -23.708 -11.331 20.874 1.00 63.28 256 GLU A C 1
ATOM 2024 O O . GLU A 1 256 ? -24.835 -11.154 21.303 1.00 63.28 256 GLU A O 1
ATOM 2029 N N . ILE A 1 257 ? -23.293 -10.752 19.748 1.00 58.62 257 ILE A N 1
ATOM 2030 C CA . ILE A 1 257 ? -24.136 -9.938 18.868 1.00 58.62 257 ILE A CA 1
ATOM 2031 C C . ILE A 1 257 ? -25.286 -10.753 18.247 1.00 58.62 257 ILE A C 1
ATOM 2033 O O . ILE A 1 257 ? -26.333 -10.193 17.919 1.00 58.62 257 ILE A O 1
ATOM 2037 N N . ALA A 1 258 ? -25.079 -12.050 18.014 1.00 56.81 258 ALA A N 1
ATOM 2038 C CA . ALA A 1 258 ? -26.063 -12.941 17.401 1.00 56.81 258 ALA A CA 1
ATOM 2039 C C . ALA A 1 258 ? -27.061 -13.534 18.417 1.00 56.81 258 ALA A C 1
ATOM 2041 O O . ALA A 1 258 ? -28.055 -14.142 18.006 1.00 56.81 258 ALA A O 1
ATOM 2042 N N . GLU A 1 259 ? -26.821 -13.345 19.716 1.00 53.47 259 GLU A N 1
ATOM 2043 C CA . GLU A 1 259 ? -27.724 -13.700 20.809 1.00 53.47 259 GLU A CA 1
ATOM 2044 C C . GLU A 1 259 ? -28.398 -12.418 21.329 1.00 53.47 259 GLU A C 1
ATOM 2046 O O . GLU A 1 259 ? -27.786 -11.652 22.072 1.00 53.47 259 GLU A O 1
ATOM 2051 N N . PRO A 1 260 ? -29.655 -12.121 20.943 1.00 48.69 260 PRO A N 1
ATOM 2052 C CA . PRO A 1 260 ? -30.431 -11.146 21.692 1.00 48.69 260 PRO A CA 1
ATOM 2053 C C . PRO A 1 260 ? -30.577 -11.710 23.102 1.00 48.69 260 PRO A C 1
ATOM 2055 O O . PRO A 1 260 ? -30.984 -12.863 23.238 1.00 48.69 260 PRO A O 1
ATOM 2058 N N . GLY A 1 261 ? -30.235 -10.926 24.123 1.00 48.09 261 GLY A N 1
ATOM 2059 C CA . GLY A 1 261 ? -30.556 -11.295 25.494 1.00 48.09 261 GLY A CA 1
ATOM 2060 C C . GLY A 1 261 ? -32.034 -11.661 25.580 1.00 48.09 261 GLY A C 1
ATOM 2061 O O . GLY A 1 261 ? -32.888 -10.890 25.129 1.00 48.09 261 GLY A O 1
ATOM 2062 N N . ASP A 1 262 ? -32.312 -12.841 26.124 1.00 43.53 262 ASP A N 1
ATOM 2063 C CA . ASP A 1 262 ? -33.615 -13.161 26.687 1.00 43.53 262 ASP A CA 1
ATOM 2064 C C . ASP A 1 262 ? -33.834 -12.189 27.852 1.00 43.53 262 ASP A C 1
ATOM 2066 O O . ASP A 1 262 ? -33.500 -12.467 28.999 1.00 43.53 262 ASP A O 1
ATOM 2070 N N . ASN A 1 263 ? -34.320 -10.990 27.536 1.00 39.41 263 ASN A N 1
ATOM 2071 C CA . ASN A 1 263 ? -34.896 -10.101 28.528 1.00 39.41 263 ASN A CA 1
ATOM 2072 C C . ASN A 1 263 ? -36.321 -10.603 28.785 1.00 39.41 263 ASN A C 1
ATOM 2074 O O . ASN A 1 263 ? -37.252 -10.212 28.075 1.00 39.41 263 ASN A O 1
ATOM 2078 N N . ILE A 1 264 ? -36.449 -11.495 29.769 1.00 36.56 264 ILE A N 1
ATOM 2079 C CA . ILE A 1 264 ? -37.636 -11.604 30.625 1.00 36.56 264 ILE A CA 1
ATOM 2080 C C . ILE A 1 264 ? -37.353 -10.768 31.871 1.00 36.56 264 ILE A C 1
ATOM 2082 O O . ILE A 1 264 ? -36.238 -10.917 32.421 1.00 36.56 264 ILE A O 1
#

Sequence (264 aa):
MNSIILGIIVFGGLVLIGVGVWSESRRKPVSPAAPVMVPITPPEIVQRPRRRINLRQIIRGHPAPILALIEMGVWLMTVVIMISLLRSPRESWIGFIVWALTILPHEMGHIICTPFGWGLMMAGGSIWQVLIFVLAAVFSFWVRRQISTSLLFWVLAGYSLINLSVYIDDARARQLPLLFGASKDHHDWWNLLGKLDLLEYDHLLASLVSGAGVVLVIGAVALGVVTAWVLPRTRLGTVVRYEEKFWRTLVKRLSEIAEPGDNI

pLDDT: mean 80.68, std 17.21, range [36.56, 98.62]

Mean predicted aligned error: 10.33 Å

Radius of gyration: 22.38 Å; Cα contacts (8 Å, |Δi|>4): 312; chains: 1; bounding box: 62×55×57 Å

Nearest PDB structures (foldseek):
  2cmr-assembly1_A  TM=2.062E-01  e=2.412E+00  Human immunodeficiency virus 1
  8qb8-assembly1_A  TM=1.576E-01  e=2.522E+00  Saccharomyces cerevisiae
  8qb9-assembly1_A  TM=1.807E-01  e=4.928E+00  Saccharomyces cerevisiae

Secondary structure (DSSP, 8-state):
--HHHHHHHHHHHHHHHHHHHHHHHTSPPPPPPP------PPPP------PPP-HHHHHHH-SSHHHHHHHHHHHHHHHHHHHHHHH-TTTSHHHHHHHHHHHHHHHHHHHHHGGG-HHHHHHHHHHHHHHHHHHHHHHHHHTT--HHHHHHHHHHHHHHHHHHHHHHTTTTT--SPPGGG--GGG-HHHHHHHHTT-GGGHHHHHHHHHHHHHHHHHHHHHHHHHHHHHSPEEETTEEPPPPTTHHHHHHHHHHHHHS-----